Protein AF-A0A0D6KDH2-F1 (afdb_monomer_lite)

Secondary structure (DSSP, 8-state):
--------------------------------------------------PPPP-----PPPP------------------THHHHTTTTT---------------EEEEEE-S-SSS---EEEEEEEETTEEEEEE--SSSTTSHHHHHHHHHHHHHHHTT--HHHHHHHHHHHHH----------

Foldseek 3Di:
DDDDDDPDDDDPPPPPPPPDPDPDDDDDDDDDDDDDDDDDDDDDDDDDDDDDDDDDDDDDDDDDDDDDDDDDDDDDDDDDCPPPPPVVVVPPPPPPPPPDPPVPLQKDKDWDDPDPVDPFIFIWIWGDDPPDIDIGTQDQGGPPGPRRVVSRVVLVVCVVVVHDPVVSVVVSVVVVVPPPPPPPDPD

Sequence (187 aa):
MTKSGDPGTAYQLTLFALEAVATAAPTTHDRDKVDHQLTCHKVDNSASAPGLPLAQEHFTVPEQQTGDAAVLEQDTQEALPIVEYLEKIAGVVLERDTKNAVPEHTQWVEEYRPSTRKGHLYYRYCYKQSRKIKHIHIPGGNTRSHLAQNRKSQVEIAIASGNSPGEIRKLISSWKCDRTPRSAGTH

pLDDT: mean 70.38, std 20.44, range [44.72, 98.44]

Structure (mmCIF, N/CA/C/O backbone):
data_AF-A0A0D6KDH2-F1
#
_entry.id   AF-A0A0D6KDH2-F1
#
loop_
_atom_site.group_PDB
_atom_site.id
_atom_site.type_symbol
_atom_site.label_atom_id
_atom_site.label_alt_id
_atom_site.label_comp_id
_atom_site.label_asym_id
_atom_site.label_entity_id
_atom_site.label_seq_id
_atom_site.pdbx_PDB_ins_code
_atom_site.Cartn_x
_atom_site.Cartn_y
_atom_site.Cartn_z
_atom_site.occupancy
_atom_site.B_iso_or_equiv
_atom_site.auth_seq_id
_atom_site.auth_comp_id
_atom_site.auth_asym_id
_atom_site.auth_atom_id
_atom_site.pdbx_PDB_model_num
ATOM 1 N N . MET A 1 1 ? -60.182 -19.627 32.357 1.00 44.72 1 MET A N 1
ATOM 2 C CA . MET A 1 1 ? -60.215 -20.238 31.012 1.00 44.72 1 MET A CA 1
ATOM 3 C C . MET A 1 1 ? -58.790 -20.333 30.507 1.00 44.72 1 MET A C 1
ATOM 5 O O . MET A 1 1 ? -58.027 -19.390 30.649 1.00 44.72 1 MET A O 1
ATOM 9 N N . THR A 1 2 ? -58.436 -21.530 30.071 1.00 63.09 2 THR A N 1
ATOM 10 C CA . THR A 1 2 ? -57.115 -22.038 29.700 1.00 63.09 2 THR A CA 1
ATOM 11 C C . THR A 1 2 ? -56.625 -21.481 28.361 1.00 63.09 2 THR A C 1
ATOM 13 O O . THR A 1 2 ? -57.423 -21.374 27.433 1.00 63.09 2 THR A O 1
ATOM 16 N N . LYS A 1 3 ? -55.315 -21.217 28.228 1.00 58.28 3 LYS A N 1
ATOM 17 C CA . LYS A 1 3 ? -54.510 -21.719 27.097 1.00 58.28 3 LYS A CA 1
ATOM 18 C C . LYS A 1 3 ? -53.002 -21.550 27.325 1.00 58.28 3 LYS A C 1
ATOM 20 O O . LYS A 1 3 ? -52.464 -20.452 27.372 1.00 58.28 3 LYS A O 1
ATOM 25 N N . SER A 1 4 ? -52.387 -22.712 27.484 1.00 58.44 4 SER A N 1
ATOM 26 C CA . SER A 1 4 ? -50.986 -23.086 27.318 1.00 58.44 4 SER A CA 1
ATOM 27 C C . SER A 1 4 ? -50.559 -23.125 25.840 1.00 58.44 4 SER A C 1
ATOM 29 O O . SER A 1 4 ? -51.404 -23.382 24.981 1.00 58.44 4 SER A O 1
ATOM 31 N N . GLY A 1 5 ? -49.247 -23.003 25.589 1.00 51.25 5 GLY A N 1
ATOM 32 C CA . GLY A 1 5 ? -48.546 -23.347 24.334 1.00 51.25 5 GLY A CA 1
ATOM 33 C C . GLY A 1 5 ? -47.751 -22.154 23.791 1.00 51.25 5 GLY A C 1
ATOM 34 O O . GLY A 1 5 ? -48.328 -21.091 23.617 1.00 51.25 5 GLY A O 1
ATOM 35 N N . ASP A 1 6 ? -46.448 -22.188 23.520 1.00 57.75 6 ASP A N 1
ATOM 36 C CA . ASP A 1 6 ? -45.469 -23.270 23.346 1.00 57.75 6 ASP A CA 1
ATOM 37 C C . ASP 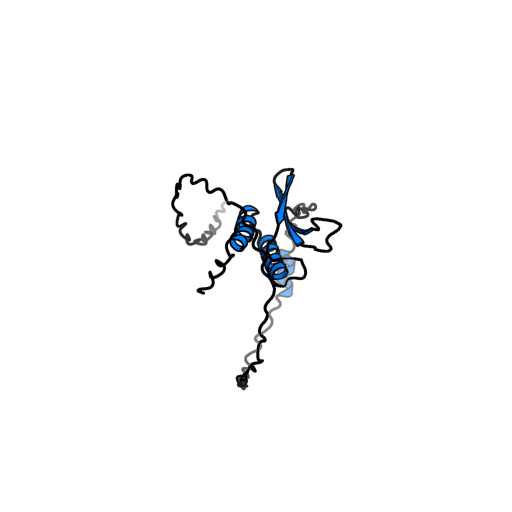A 1 6 ? -44.064 -22.597 23.400 1.00 57.75 6 ASP A C 1
ATOM 39 O O . ASP A 1 6 ? -43.920 -21.508 22.828 1.00 57.75 6 ASP A O 1
ATOM 43 N N . PRO A 1 7 ? -43.036 -23.118 24.105 1.00 61.69 7 PRO A N 1
ATOM 44 C CA . PRO A 1 7 ? -41.698 -22.521 24.108 1.00 61.69 7 PRO A CA 1
ATOM 45 C C . PRO A 1 7 ? -41.014 -22.712 22.749 1.00 61.69 7 PRO A C 1
ATOM 47 O O . PRO A 1 7 ? -40.623 -23.816 22.379 1.00 61.69 7 PRO A O 1
ATOM 50 N N . GLY A 1 8 ? -40.859 -21.607 22.018 1.00 52.75 8 GLY A N 1
ATOM 51 C CA . GLY A 1 8 ? -40.185 -21.558 20.726 1.00 52.75 8 GLY A CA 1
ATOM 52 C C . GLY A 1 8 ? -38.814 -22.235 20.754 1.00 52.75 8 GLY A C 1
ATOM 53 O O . GLY A 1 8 ? -37.928 -21.870 21.526 1.00 52.75 8 GLY A O 1
ATOM 54 N N . THR A 1 9 ? -38.689 -23.226 19.879 1.00 53.50 9 THR A N 1
ATOM 55 C CA . THR A 1 9 ? -37.516 -24.024 19.543 1.00 53.50 9 THR A CA 1
ATOM 56 C C . THR A 1 9 ? -36.237 -23.190 19.530 1.00 53.50 9 THR A C 1
ATOM 58 O O . THR A 1 9 ? -36.075 -22.269 18.729 1.00 53.50 9 THR A O 1
ATOM 61 N N . ALA A 1 10 ? -35.313 -23.534 20.425 1.00 53.34 10 ALA A N 1
ATOM 62 C CA . ALA A 1 10 ? -33.963 -23.004 20.433 1.00 53.34 10 ALA A CA 1
ATOM 63 C C . ALA A 1 10 ? -33.264 -23.373 19.116 1.00 53.34 10 ALA A C 1
ATOM 65 O O . ALA A 1 10 ? -32.960 -24.539 18.864 1.00 53.34 10 ALA A O 1
ATOM 66 N N . TYR A 1 11 ? -32.987 -22.373 18.282 1.00 56.06 11 TYR A N 1
ATOM 67 C CA . TYR A 1 11 ? -32.053 -22.522 17.176 1.00 56.06 11 TYR A CA 1
ATOM 68 C C . TYR A 1 11 ? -30.648 -22.660 17.770 1.00 56.06 11 TYR A C 1
ATOM 70 O O . TYR A 1 11 ? -30.020 -21.680 18.170 1.00 56.06 11 TYR A O 1
ATOM 78 N N . GLN A 1 12 ? -30.176 -23.902 17.872 1.00 46.94 12 GLN A N 1
ATOM 79 C CA . GLN A 1 12 ? -28.765 -24.213 18.060 1.00 46.94 12 GLN A CA 1
ATOM 80 C C . GLN A 1 12 ? -28.013 -23.647 16.854 1.00 46.94 12 GLN A C 1
ATOM 82 O O . GLN A 1 12 ? -28.048 -24.207 15.760 1.00 46.94 12 GLN A O 1
ATOM 87 N N . LEU A 1 13 ? -27.369 -22.498 17.050 1.00 50.12 13 LEU A N 1
ATOM 88 C CA . LEU A 1 13 ? -26.353 -21.996 16.141 1.00 50.12 13 LEU A CA 1
ATOM 89 C C . LEU A 1 13 ? -25.241 -23.044 16.117 1.00 50.12 13 LEU A C 1
ATOM 91 O O . LEU A 1 13 ? -24.493 -23.184 17.084 1.00 50.12 13 LEU A O 1
ATOM 95 N N . THR A 1 14 ? -25.156 -23.806 15.031 1.00 52.34 14 THR A N 1
ATOM 96 C CA . THR A 1 14 ? -23.997 -24.647 14.759 1.00 52.34 14 THR A CA 1
ATOM 97 C C . THR A 1 14 ? -22.786 -23.731 14.688 1.00 52.34 14 THR A C 1
ATOM 99 O O . THR A 1 14 ? -22.612 -22.985 13.721 1.00 52.34 14 THR A O 1
ATOM 102 N N . LEU A 1 15 ? -21.985 -23.760 15.757 1.00 53.72 15 LEU A N 1
ATOM 103 C CA . LEU A 1 15 ? -20.628 -23.247 15.777 1.00 53.72 15 LEU A CA 1
ATOM 104 C C . LEU A 1 15 ? -19.921 -23.800 14.540 1.00 53.72 15 LEU A C 1
ATOM 106 O O . LEU A 1 15 ? -19.681 -25.003 14.441 1.00 53.72 15 LEU A O 1
ATOM 110 N N . PHE A 1 16 ? -19.573 -22.916 13.611 1.00 50.88 16 PHE A N 1
ATOM 111 C CA . PHE A 1 16 ? -18.516 -23.210 12.664 1.00 50.88 16 PHE A CA 1
ATOM 112 C C . PHE A 1 16 ? -17.261 -23.504 13.484 1.00 50.88 16 PHE A C 1
ATOM 114 O O . PHE A 1 16 ? -16.709 -22.623 14.146 1.00 50.88 16 PHE A O 1
ATOM 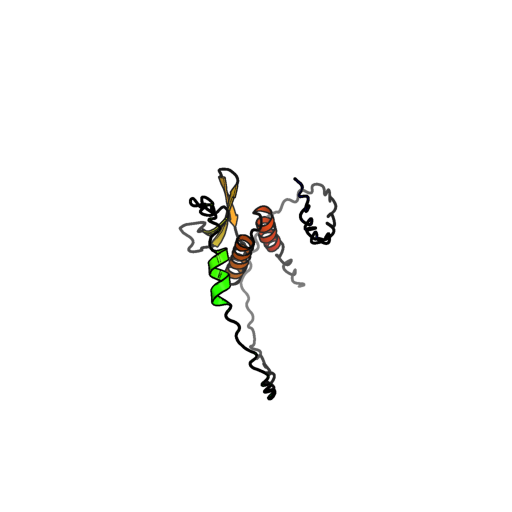121 N N . ALA A 1 17 ? -16.862 -24.772 13.477 1.00 52.69 17 ALA A N 1
ATOM 122 C CA . ALA A 1 17 ? -15.567 -25.211 13.944 1.00 52.69 17 ALA A CA 1
ATOM 123 C C . ALA A 1 17 ? -14.505 -24.514 13.082 1.00 52.69 17 ALA A C 1
ATOM 125 O O . ALA A 1 17 ? -14.216 -24.930 11.964 1.00 52.69 17 ALA A O 1
ATOM 126 N N . LEU A 1 18 ? -13.960 -23.409 13.591 1.00 54.50 18 LEU A N 1
ATOM 127 C CA . LEU A 1 18 ? -12.691 -22.873 13.125 1.00 54.50 18 LEU A CA 1
ATOM 128 C C . LEU A 1 18 ? -11.623 -23.859 13.585 1.00 54.50 18 LEU A C 1
ATOM 130 O O . LEU A 1 18 ? -11.183 -23.828 14.736 1.00 54.50 18 LEU A O 1
ATOM 134 N N . GLU A 1 19 ? -11.266 -24.780 12.695 1.00 54.28 19 GLU A N 1
ATOM 135 C CA . GLU A 1 19 ? -10.104 -25.633 12.873 1.00 54.28 19 GLU A CA 1
ATOM 136 C C . GLU A 1 19 ? -8.882 -24.749 13.129 1.00 54.28 19 GLU A C 1
ATOM 138 O O . GLU A 1 19 ? -8.514 -23.864 12.352 1.00 54.28 19 GLU A O 1
ATOM 143 N N . ALA A 1 20 ? -8.303 -24.967 14.304 1.00 51.44 20 ALA A N 1
ATOM 144 C CA . ALA A 1 20 ? -7.129 -24.292 14.795 1.00 51.44 20 ALA A CA 1
ATOM 145 C C . ALA A 1 20 ? -5.934 -24.627 13.896 1.00 51.44 20 ALA A C 1
ATOM 147 O O . ALA A 1 20 ? -5.346 -25.703 13.994 1.00 51.44 20 ALA A O 1
ATOM 148 N N . VAL A 1 21 ? -5.524 -23.681 13.052 1.00 56.84 21 VAL A N 1
ATOM 149 C CA . VAL A 1 21 ? -4.179 -23.719 12.479 1.00 56.84 21 VAL A CA 1
ATOM 150 C C . VAL A 1 21 ? -3.216 -23.374 13.607 1.00 56.84 21 VAL A C 1
ATOM 152 O O . VAL A 1 21 ? -3.118 -22.231 14.052 1.00 56.84 21 VAL A O 1
ATOM 155 N N . ALA A 1 22 ? -2.563 -24.415 14.117 1.00 52.56 22 ALA A N 1
ATOM 156 C CA . ALA A 1 22 ? -1.577 -24.347 15.175 1.00 52.56 22 ALA A CA 1
ATOM 157 C C . ALA A 1 22 ? -0.488 -23.313 14.848 1.00 52.56 22 ALA A C 1
ATOM 159 O O . ALA A 1 22 ? 0.268 -23.436 13.884 1.00 52.56 22 ALA A O 1
ATOM 160 N N . THR A 1 23 ? -0.399 -22.302 15.707 1.00 48.59 23 THR A N 1
ATOM 161 C CA . THR A 1 23 ? 0.714 -21.362 15.791 1.00 48.59 23 THR A CA 1
ATOM 162 C C . THR A 1 23 ? 1.979 -22.126 16.175 1.00 48.59 23 THR A C 1
ATOM 164 O O . THR A 1 23 ? 2.224 -22.388 17.352 1.00 48.59 23 THR A O 1
ATOM 167 N N . ALA A 1 24 ? 2.807 -22.477 15.193 1.00 56.47 24 ALA A N 1
ATOM 168 C CA . ALA A 1 24 ? 4.187 -22.856 15.457 1.00 56.47 24 ALA A CA 1
ATOM 169 C C . ALA A 1 24 ? 4.965 -21.594 15.861 1.00 56.47 24 ALA A C 1
ATOM 171 O O . ALA A 1 24 ? 5.147 -20.669 15.068 1.00 56.47 24 ALA A O 1
ATOM 172 N N . ALA A 1 25 ? 5.378 -21.543 17.125 1.00 58.91 25 ALA A N 1
ATOM 173 C CA . ALA A 1 25 ? 6.228 -20.496 17.667 1.00 58.91 25 ALA A CA 1
ATOM 174 C C . ALA A 1 25 ? 7.632 -20.553 17.034 1.00 58.91 25 ALA A C 1
ATOM 176 O O . ALA A 1 25 ? 8.287 -21.593 17.125 1.00 58.91 25 ALA A O 1
ATOM 177 N N . PRO A 1 26 ? 8.152 -19.456 16.454 1.00 59.25 26 PRO A N 1
ATOM 178 C CA . PRO A 1 26 ? 9.579 -19.330 16.234 1.00 59.25 26 PRO A CA 1
ATOM 179 C C . PRO A 1 26 ? 10.258 -18.885 17.533 1.00 59.25 26 PRO A C 1
ATOM 181 O O . PRO A 1 26 ? 10.018 -17.804 18.074 1.00 59.25 26 PRO A O 1
ATOM 184 N N . THR A 1 27 ? 11.096 -19.796 18.004 1.00 56.25 27 THR A N 1
ATOM 185 C CA . THR A 1 27 ? 12.162 -19.675 18.991 1.00 56.25 27 THR A CA 1
ATOM 186 C C . THR A 1 27 ? 12.831 -18.300 19.031 1.00 56.25 27 THR A C 1
ATOM 188 O O . THR A 1 27 ? 13.270 -17.743 18.024 1.00 56.25 27 THR A O 1
ATOM 191 N N . THR A 1 28 ? 12.973 -17.785 20.249 1.00 53.28 28 THR A N 1
ATOM 192 C CA . THR A 1 28 ? 13.900 -16.714 20.610 1.00 53.28 28 THR A CA 1
ATOM 193 C C . THR A 1 28 ? 15.323 -17.140 20.266 1.00 53.28 28 THR A C 1
ATOM 195 O O . THR A 1 28 ? 15.871 -18.032 20.912 1.00 53.28 28 THR A O 1
ATOM 198 N N . HIS A 1 29 ? 15.925 -16.497 19.267 1.00 47.66 29 HIS A N 1
ATOM 199 C CA . HIS A 1 29 ? 17.368 -16.538 19.080 1.00 47.66 29 HIS A CA 1
ATOM 200 C C . HIS A 1 29 ? 17.953 -15.243 19.633 1.00 47.66 29 HIS A C 1
ATOM 202 O O . HIS A 1 29 ? 17.910 -14.192 18.994 1.00 47.66 29 HIS A O 1
ATOM 208 N N . ASP A 1 30 ? 18.464 -15.349 20.855 1.00 54.50 30 ASP A N 1
ATOM 209 C CA . ASP A 1 30 ? 19.495 -14.460 21.361 1.00 54.50 30 ASP A CA 1
ATOM 210 C C . ASP A 1 30 ? 20.718 -14.633 20.451 1.00 54.50 30 ASP A C 1
ATOM 212 O O . ASP A 1 30 ? 21.132 -15.766 20.158 1.00 54.50 30 ASP A O 1
ATOM 216 N N . ARG A 1 31 ? 21.227 -13.533 19.901 1.00 51.97 31 ARG A N 1
ATOM 217 C CA . ARG A 1 31 ? 22.505 -13.546 19.201 1.00 51.97 31 ARG A CA 1
ATOM 218 C C . ARG A 1 31 ? 23.215 -12.234 19.452 1.00 51.97 31 ARG A C 1
ATOM 220 O O . ARG A 1 31 ? 22.863 -11.180 18.922 1.00 51.97 31 ARG A O 1
ATOM 227 N N . ASP A 1 32 ? 24.208 -12.386 20.308 1.00 50.69 32 ASP A N 1
ATOM 228 C CA . ASP A 1 32 ? 25.191 -11.419 20.718 1.00 50.69 32 ASP A CA 1
ATOM 229 C C . ASP A 1 32 ? 25.791 -10.596 19.577 1.00 50.69 32 ASP A C 1
ATOM 231 O O . ASP A 1 32 ? 26.015 -11.042 18.449 1.00 50.69 32 ASP A O 1
ATOM 235 N N . LYS A 1 33 ? 26.090 -9.365 19.986 1.00 53.12 33 LYS A N 1
ATOM 236 C CA . LYS A 1 33 ? 27.038 -8.399 19.442 1.00 53.12 33 LYS A CA 1
ATOM 237 C C . LYS A 1 33 ? 28.159 -9.023 18.608 1.00 53.12 33 LYS A C 1
ATOM 239 O O . LYS A 1 33 ? 28.983 -9.766 19.131 1.00 53.12 33 LYS A O 1
ATOM 244 N N . VAL A 1 34 ? 28.304 -8.540 17.376 1.00 54.91 34 VAL A N 1
ATOM 245 C CA . VAL A 1 34 ? 29.630 -8.387 16.773 1.00 54.91 34 VAL A CA 1
ATOM 246 C C . VAL A 1 34 ? 29.653 -7.086 15.976 1.00 54.91 34 VAL A C 1
ATOM 248 O O . VAL A 1 34 ? 28.996 -6.952 14.944 1.00 54.91 34 VAL A O 1
ATOM 251 N N . ASP A 1 35 ? 30.396 -6.111 16.492 1.00 54.34 35 ASP A N 1
ATOM 252 C CA . ASP A 1 35 ? 30.809 -4.922 15.761 1.00 54.34 35 ASP A CA 1
ATOM 253 C C . ASP A 1 35 ? 31.697 -5.345 14.588 1.00 54.34 35 ASP A C 1
ATOM 255 O O . ASP A 1 35 ? 32.813 -5.835 14.776 1.00 54.34 35 ASP A O 1
ATOM 259 N N . HIS A 1 36 ? 31.224 -5.142 13.361 1.00 53.81 36 HIS A N 1
ATOM 260 C CA . HIS A 1 36 ? 32.069 -5.199 12.175 1.00 53.81 36 HIS A CA 1
ATOM 261 C C . HIS A 1 36 ? 32.053 -3.841 11.486 1.00 53.81 36 HIS A C 1
ATOM 263 O O . HIS A 1 36 ? 31.103 -3.452 10.808 1.00 53.81 36 HIS A O 1
ATOM 269 N N . GLN A 1 37 ? 33.147 -3.113 11.706 1.00 48.19 37 GLN A N 1
ATOM 270 C CA . GLN A 1 37 ? 33.514 -1.926 10.957 1.00 48.19 37 GLN A CA 1
ATOM 271 C C . GLN A 1 37 ? 33.630 -2.288 9.472 1.00 48.19 37 GLN A C 1
ATOM 273 O O . GLN A 1 37 ? 34.555 -2.992 9.073 1.00 48.19 37 GLN A O 1
ATOM 278 N N . LEU A 1 38 ? 32.698 -1.806 8.647 1.00 47.44 38 LEU A N 1
ATOM 279 C CA . LEU A 1 38 ? 32.867 -1.836 7.198 1.00 47.44 38 LEU A CA 1
ATOM 280 C C . LEU A 1 38 ? 33.775 -0.677 6.785 1.00 47.44 38 LEU A C 1
ATOM 282 O O . LEU A 1 38 ? 33.338 0.465 6.635 1.00 47.44 38 LEU A O 1
ATOM 286 N N . THR A 1 39 ? 35.045 -0.998 6.570 1.00 48.34 39 THR A N 1
ATOM 287 C CA . THR A 1 39 ? 35.959 -0.209 5.752 1.00 48.34 39 THR A CA 1
ATOM 288 C C . THR A 1 39 ? 35.430 -0.156 4.318 1.00 48.34 39 THR A C 1
ATOM 290 O O . THR A 1 39 ? 35.275 -1.158 3.622 1.00 48.34 39 THR A O 1
ATOM 293 N N . CYS A 1 40 ? 35.111 1.052 3.869 1.00 51.38 40 CYS A N 1
ATOM 294 C CA . CYS A 1 40 ? 34.695 1.357 2.511 1.00 51.38 40 CYS A CA 1
ATOM 295 C C . CYS A 1 40 ? 35.916 1.405 1.579 1.00 51.38 40 CYS A C 1
ATOM 297 O O . CYS A 1 40 ? 36.513 2.458 1.364 1.00 51.38 40 CYS A O 1
ATOM 299 N N . HIS A 1 41 ? 36.273 0.265 0.985 1.00 49.47 41 HIS A N 1
ATOM 300 C CA . HIS A 1 41 ? 37.199 0.240 -0.146 1.00 49.47 41 HIS A CA 1
ATOM 301 C C . HIS A 1 41 ? 36.467 0.618 -1.440 1.00 49.47 41 HIS A C 1
ATOM 303 O O . HIS A 1 41 ? 35.584 -0.094 -1.919 1.00 49.47 41 HIS A O 1
ATOM 309 N N . LYS A 1 42 ? 36.849 1.773 -1.996 1.00 51.56 42 LYS A N 1
ATOM 310 C CA . LYS A 1 42 ? 36.610 2.140 -3.394 1.00 51.56 42 LYS A CA 1
ATOM 311 C C . LYS A 1 42 ? 37.319 1.129 -4.293 1.00 51.56 42 LYS A C 1
ATOM 313 O O . LYS A 1 42 ? 38.518 0.923 -4.139 1.00 51.56 42 LYS A O 1
ATOM 318 N N . VAL A 1 43 ? 36.591 0.566 -5.248 1.00 55.84 43 VAL A N 1
ATOM 319 C CA . VAL A 1 43 ? 37.173 -0.067 -6.431 1.00 55.84 43 VAL A CA 1
ATOM 320 C C . VAL A 1 43 ? 36.496 0.526 -7.655 1.00 55.84 43 VAL A C 1
ATOM 322 O O . VAL A 1 43 ? 35.289 0.379 -7.858 1.00 55.84 43 VAL A O 1
ATOM 325 N N . ASP A 1 44 ? 37.294 1.256 -8.423 1.00 58.38 44 ASP A N 1
ATOM 326 C CA . ASP A 1 44 ? 36.963 1.741 -9.751 1.00 58.38 44 ASP A CA 1
ATOM 327 C C . ASP A 1 44 ? 36.916 0.524 -10.683 1.00 58.38 44 ASP A C 1
ATOM 329 O O . ASP A 1 44 ? 37.936 -0.120 -10.920 1.00 58.38 44 ASP A O 1
ATOM 333 N N . ASN A 1 45 ? 35.723 0.159 -11.162 1.00 53.97 45 ASN A N 1
ATOM 334 C CA . ASN A 1 45 ? 35.573 -0.936 -12.117 1.00 53.97 45 ASN A CA 1
ATOM 335 C C . ASN A 1 45 ? 35.393 -0.368 -13.524 1.00 53.97 45 ASN A C 1
ATOM 337 O O . ASN A 1 45 ? 34.304 0.061 -13.914 1.00 53.97 45 ASN A O 1
ATOM 341 N N . SER A 1 46 ? 36.505 -0.342 -14.249 1.00 59.25 46 SER A N 1
ATOM 342 C CA . SER A 1 46 ? 36.581 -0.006 -15.663 1.00 59.25 46 SER A CA 1
ATOM 343 C C . SER A 1 46 ? 35.850 -1.040 -16.517 1.00 59.25 46 SER A C 1
ATOM 345 O O . SER A 1 46 ? 35.862 -2.240 -16.252 1.00 59.25 46 SER A O 1
ATOM 347 N N . ALA A 1 47 ? 35.205 -0.529 -17.559 1.00 51.84 47 ALA A N 1
ATOM 348 C CA . ALA A 1 47 ? 34.418 -1.259 -18.532 1.00 51.84 47 ALA A CA 1
ATOM 349 C C . ALA A 1 47 ? 35.187 -2.403 -19.219 1.00 51.84 47 ALA A C 1
ATOM 351 O O . ALA A 1 47 ? 36.294 -2.220 -19.722 1.00 51.84 47 ALA A O 1
ATOM 352 N N . SER A 1 48 ? 34.532 -3.554 -19.346 1.00 51.09 48 SER A N 1
ATOM 353 C CA . SER A 1 48 ? 34.789 -4.498 -20.432 1.00 51.09 48 SER A CA 1
ATOM 354 C C . SER A 1 48 ? 33.532 -5.314 -20.694 1.00 51.09 48 SER A C 1
ATOM 356 O O . SER A 1 48 ? 33.090 -6.098 -19.858 1.00 51.09 48 SER A O 1
ATOM 358 N N . ALA A 1 49 ? 32.932 -5.062 -21.851 1.00 56.91 49 ALA A N 1
ATOM 359 C CA . ALA A 1 49 ? 31.828 -5.825 -22.399 1.00 56.91 49 ALA A CA 1
ATOM 360 C C . ALA A 1 49 ? 32.380 -6.837 -23.409 1.00 56.91 49 ALA A C 1
ATOM 362 O O . ALA A 1 49 ? 33.097 -6.431 -24.325 1.00 56.91 49 ALA A O 1
ATOM 363 N N . PRO A 1 50 ? 32.000 -8.117 -23.308 1.00 56.09 50 PRO A N 1
ATOM 364 C CA . PRO A 1 50 ? 31.964 -9.006 -24.457 1.00 56.09 50 PRO A CA 1
ATOM 365 C C . PRO A 1 50 ? 30.513 -9.363 -24.814 1.00 56.09 50 PRO A C 1
ATOM 367 O O . PRO A 1 50 ? 29.663 -9.565 -23.947 1.00 56.09 50 PRO A O 1
ATOM 370 N N . GLY A 1 51 ? 30.241 -9.363 -26.119 1.00 45.59 51 GLY A N 1
ATOM 371 C CA . GLY A 1 51 ? 28.916 -9.471 -26.719 1.00 45.59 51 GLY A CA 1
ATOM 372 C C . GLY A 1 51 ? 28.191 -10.796 -26.482 1.00 45.59 51 GLY A C 1
ATOM 373 O O . GLY A 1 51 ? 28.793 -11.856 -26.336 1.00 45.59 51 GLY A O 1
ATOM 374 N N . LEU A 1 52 ? 26.863 -10.695 -26.498 1.00 46.94 52 LEU A N 1
ATOM 375 C CA . LEU A 1 52 ? 25.925 -11.811 -26.491 1.00 46.94 52 LEU A CA 1
ATOM 376 C C . LEU A 1 52 ? 25.595 -12.220 -27.934 1.00 46.94 52 LEU A C 1
ATOM 378 O O . LEU A 1 52 ? 25.110 -11.371 -28.689 1.00 46.94 52 LEU A O 1
ATOM 382 N N . PRO A 1 53 ? 25.774 -13.492 -28.328 1.00 56.09 53 PRO A N 1
ATOM 383 C CA . PRO A 1 53 ? 25.071 -14.040 -29.470 1.00 56.09 53 PRO A CA 1
ATOM 384 C C . PRO A 1 53 ? 23.654 -14.469 -29.072 1.00 56.09 53 PRO A C 1
ATOM 386 O O . PRO A 1 53 ? 23.417 -15.195 -28.108 1.00 56.09 53 PRO A O 1
ATOM 389 N N . LEU A 1 54 ? 22.734 -13.955 -29.877 1.00 53.34 54 LEU A N 1
ATOM 390 C CA . LEU A 1 54 ? 21.322 -14.263 -30.021 1.00 53.34 54 LEU A CA 1
ATOM 391 C C . LEU A 1 54 ? 21.101 -15.786 -30.153 1.00 53.34 54 LEU A C 1
ATOM 393 O O . LEU A 1 54 ? 21.634 -16.395 -31.078 1.00 53.34 54 LEU A O 1
ATOM 397 N N . ALA A 1 55 ? 20.294 -16.391 -29.279 1.00 58.69 55 ALA A N 1
ATOM 398 C CA . ALA A 1 55 ? 19.769 -17.741 -29.482 1.00 58.69 55 ALA A CA 1
ATOM 399 C C . ALA A 1 55 ? 18.239 -17.699 -29.417 1.00 58.69 55 ALA A C 1
ATOM 401 O O . ALA A 1 55 ? 17.653 -17.136 -28.496 1.00 58.69 55 ALA A O 1
ATOM 402 N N . GLN A 1 56 ? 17.636 -18.225 -30.481 1.00 49.31 56 GLN A N 1
ATOM 403 C CA . GLN A 1 56 ? 16.215 -18.219 -30.803 1.00 49.31 56 GLN A CA 1
ATOM 404 C C . GLN A 1 56 ? 15.419 -19.139 -29.873 1.00 49.31 56 GLN A C 1
ATOM 406 O O . GLN A 1 56 ? 15.772 -20.300 -29.679 1.00 49.31 56 GLN A O 1
ATOM 411 N N . GLU A 1 57 ? 14.298 -18.631 -29.370 1.00 54.38 57 GLU A N 1
ATOM 412 C CA . GLU A 1 57 ? 13.299 -19.405 -28.639 1.00 54.38 57 GLU A CA 1
ATOM 413 C C . GLU A 1 57 ? 12.409 -20.147 -29.651 1.00 54.38 57 GLU A C 1
ATOM 415 O O . GLU A 1 57 ? 11.757 -19.528 -30.496 1.00 54.38 57 GLU A O 1
ATOM 420 N N . HIS A 1 58 ? 12.381 -21.477 -29.576 1.00 58.50 58 HIS A N 1
ATOM 421 C CA . HIS A 1 58 ? 11.470 -22.333 -30.333 1.00 58.50 58 HIS A CA 1
ATOM 422 C C . HIS A 1 58 ? 10.263 -22.647 -29.431 1.00 58.50 58 HIS A C 1
ATOM 424 O O . HIS A 1 58 ? 10.298 -23.582 -28.633 1.00 58.50 58 HIS A O 1
ATOM 430 N N . PHE A 1 59 ? 9.211 -21.826 -29.502 1.00 52.75 59 PHE A N 1
ATOM 431 C CA . PHE A 1 59 ? 7.951 -22.079 -28.795 1.00 52.75 59 PHE A CA 1
ATOM 432 C C . PHE A 1 59 ? 7.067 -23.018 -29.620 1.00 52.75 59 PHE A C 1
ATOM 434 O O . PHE A 1 59 ? 6.452 -22.615 -30.605 1.00 52.75 59 PHE A O 1
ATOM 441 N N . THR A 1 60 ? 6.994 -24.279 -29.199 1.00 63.69 60 THR A N 1
ATOM 442 C CA . THR A 1 60 ? 5.991 -25.233 -29.680 1.00 63.69 60 THR A CA 1
ATOM 443 C C . THR A 1 60 ? 4.653 -24.918 -29.011 1.00 63.69 60 THR A C 1
ATOM 445 O O . THR A 1 60 ? 4.526 -24.998 -27.790 1.00 63.69 60 THR A O 1
ATOM 448 N N . VAL A 1 61 ? 3.664 -24.540 -29.820 1.00 62.88 61 VAL A N 1
ATOM 449 C CA . VAL A 1 61 ? 2.268 -24.319 -29.420 1.00 62.88 61 VAL A CA 1
ATOM 450 C C . VAL A 1 61 ? 1.586 -25.681 -29.241 1.00 62.88 61 VAL A C 1
ATOM 452 O O . VAL A 1 61 ? 1.560 -26.445 -30.205 1.00 62.88 61 VAL A O 1
ATOM 455 N N . PRO A 1 62 ? 1.025 -26.022 -28.066 1.00 59.84 62 PRO A N 1
ATOM 456 C CA . PRO A 1 62 ? 0.135 -27.166 -27.960 1.00 59.84 62 PRO A CA 1
ATOM 457 C C . PRO A 1 62 ? -1.253 -26.818 -28.515 1.00 59.84 62 PRO A C 1
ATOM 459 O O . PRO A 1 62 ? -1.906 -25.856 -28.110 1.00 59.84 62 PRO A O 1
ATOM 462 N N . GLU A 1 63 ? -1.636 -27.643 -29.479 1.00 60.66 63 GLU A N 1
ATOM 463 C CA . GLU A 1 63 ? -2.889 -27.721 -30.215 1.00 60.66 63 GLU A CA 1
ATOM 464 C C . GLU A 1 63 ? -4.115 -27.793 -29.292 1.00 60.66 63 GLU A C 1
ATOM 466 O O . GLU A 1 63 ? -4.183 -28.596 -28.359 1.00 60.66 63 GLU A O 1
ATOM 471 N N . GLN A 1 64 ? -5.091 -26.928 -29.567 1.00 44.91 64 GLN A N 1
ATOM 472 C CA . GLN A 1 64 ? -6.397 -26.923 -28.923 1.00 44.91 64 GLN A CA 1
ATOM 473 C C . GLN A 1 64 ? -7.213 -28.115 -29.429 1.00 44.91 64 GLN A C 1
ATOM 475 O O . GLN A 1 64 ? -7.619 -28.150 -30.589 1.00 44.91 64 GLN A O 1
ATOM 480 N N . GLN A 1 65 ? -7.496 -29.069 -28.543 1.00 50.00 65 GLN A N 1
ATOM 481 C CA . GLN A 1 65 ? -8.531 -30.068 -28.781 1.00 50.00 65 GLN A CA 1
ATOM 482 C C . GLN A 1 65 ? -9.905 -29.455 -28.507 1.00 50.00 65 GLN A C 1
ATOM 484 O O . GLN A 1 65 ? -10.316 -29.256 -27.364 1.00 50.00 65 GLN A O 1
ATOM 489 N N . THR A 1 66 ? -10.597 -29.158 -29.603 1.00 50.28 66 THR A N 1
ATOM 490 C CA . THR A 1 66 ? -12.038 -28.925 -29.677 1.00 50.28 66 THR A CA 1
ATOM 491 C C . THR A 1 66 ? -12.758 -30.220 -29.309 1.00 50.28 66 THR A C 1
ATOM 493 O O . THR A 1 66 ? -12.780 -31.173 -30.085 1.00 50.28 66 THR A O 1
ATOM 496 N N . GLY A 1 67 ? -13.302 -30.265 -28.095 1.00 54.59 67 GLY A N 1
ATOM 497 C CA . GLY A 1 67 ? -14.249 -31.286 -27.665 1.00 54.59 67 GLY A CA 1
ATOM 498 C C . GLY A 1 67 ? -15.669 -30.812 -27.938 1.00 54.59 67 GLY A C 1
ATOM 499 O O . GLY A 1 67 ? -16.205 -30.000 -27.186 1.00 54.59 67 GLY A O 1
ATOM 500 N N . ASP A 1 68 ? -16.242 -31.315 -29.026 1.00 47.69 68 ASP A N 1
ATOM 501 C CA . ASP A 1 68 ? -17.671 -31.267 -29.307 1.00 47.69 68 ASP A CA 1
ATOM 502 C C . ASP A 1 68 ? -18.472 -32.139 -28.325 1.00 47.69 68 ASP A C 1
ATOM 504 O O . ASP A 1 68 ? -17.980 -33.134 -27.794 1.00 47.69 68 ASP A O 1
ATOM 508 N N . ALA A 1 69 ? -19.758 -31.795 -28.227 1.00 51.16 69 ALA A N 1
ATOM 509 C CA . ALA A 1 69 ? -20.878 -32.609 -27.754 1.00 51.16 69 ALA A CA 1
ATOM 510 C C . ALA A 1 69 ? -21.085 -32.743 -26.232 1.00 51.16 69 ALA A C 1
ATOM 512 O O . ALA A 1 69 ? -20.508 -33.591 -25.563 1.00 51.16 69 ALA A O 1
ATOM 513 N N . ALA A 1 70 ? -22.084 -32.013 -25.730 1.00 51.06 70 ALA A N 1
ATOM 514 C CA . ALA A 1 70 ? -23.311 -32.646 -25.238 1.00 51.06 70 ALA A CA 1
ATOM 515 C C . ALA A 1 70 ? -24.400 -31.581 -25.043 1.00 51.06 70 ALA A C 1
ATOM 517 O O . ALA A 1 70 ? -24.411 -30.829 -24.072 1.00 51.06 70 ALA A O 1
ATOM 518 N N . VAL A 1 71 ? -25.326 -31.540 -26.001 1.00 53.69 71 VAL A N 1
ATOM 519 C CA . VAL A 1 71 ? -26.666 -30.983 -25.819 1.00 53.69 71 VAL A CA 1
ATOM 520 C C . VAL A 1 71 ? -27.374 -31.880 -24.805 1.00 53.69 71 VAL A C 1
ATOM 522 O O . VAL A 1 71 ? -27.631 -33.045 -25.098 1.00 53.69 71 VAL A O 1
ATOM 525 N N . LEU A 1 72 ? -27.666 -31.350 -23.620 1.00 48.09 72 LEU A N 1
ATOM 526 C CA . LEU A 1 72 ? -28.633 -31.937 -22.700 1.00 48.09 72 LEU A CA 1
ATOM 527 C C . LEU A 1 72 ? -29.735 -30.901 -22.482 1.00 48.09 72 LEU A C 1
ATOM 529 O O . LEU A 1 72 ? -29.650 -30.043 -21.606 1.00 48.09 72 LEU A O 1
ATOM 533 N N . GLU A 1 73 ? -30.748 -30.966 -23.345 1.00 57.28 73 GLU A N 1
ATOM 534 C CA . GLU A 1 73 ? -32.070 -30.464 -23.003 1.00 57.28 73 GLU A CA 1
ATOM 535 C C . GLU A 1 73 ? -32.603 -31.316 -21.859 1.00 57.28 73 GLU A C 1
ATOM 537 O O . GLU A 1 73 ? -32.733 -32.530 -22.011 1.00 57.28 73 GLU A O 1
ATOM 542 N N . GLN A 1 74 ? -32.939 -30.688 -20.736 1.00 45.16 74 GLN A N 1
ATOM 543 C CA . GLN A 1 74 ? -33.957 -31.239 -19.859 1.00 45.16 74 GLN A CA 1
ATOM 544 C C . GLN A 1 74 ? -34.643 -30.147 -19.039 1.00 45.16 74 GLN A C 1
ATOM 546 O O . GLN A 1 74 ? -34.073 -29.525 -18.150 1.00 45.16 74 GLN A O 1
ATOM 551 N N . ASP A 1 75 ? -35.910 -30.001 -19.407 1.00 49.66 75 ASP A N 1
ATOM 552 C CA . ASP A 1 75 ? -37.067 -29.866 -18.539 1.00 49.66 75 ASP A CA 1
ATOM 553 C C . ASP A 1 75 ? -37.326 -28.510 -17.872 1.00 49.66 75 ASP A C 1
ATOM 555 O O . ASP A 1 75 ? -36.845 -28.152 -16.798 1.00 49.66 75 ASP A O 1
ATOM 559 N N . THR A 1 76 ? -38.201 -27.776 -18.556 1.00 55.50 76 THR A N 1
ATOM 560 C CA . THR A 1 76 ? -38.990 -26.675 -18.019 1.00 55.50 76 THR A CA 1
ATOM 561 C C . THR A 1 76 ? -39.979 -27.247 -17.004 1.00 55.50 76 THR A C 1
ATOM 563 O O 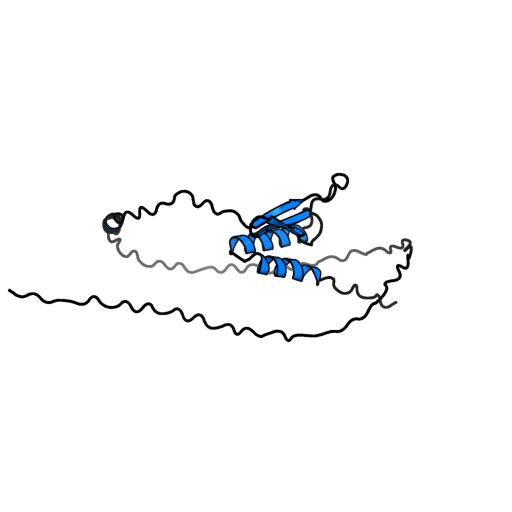. THR A 1 76 ? -41.040 -27.733 -17.386 1.00 55.50 76 THR A O 1
ATOM 566 N N . GLN A 1 77 ? -39.664 -27.159 -15.711 1.00 54.09 77 GLN A N 1
ATOM 567 C CA . GLN A 1 77 ? -40.666 -27.311 -14.656 1.00 54.09 77 GLN A CA 1
ATOM 568 C C . GLN A 1 77 ? -41.060 -25.950 -14.082 1.00 54.09 77 GLN A C 1
ATOM 570 O O . GLN A 1 77 ? -40.315 -25.296 -13.358 1.00 54.09 77 GLN A O 1
ATOM 575 N N . GLU A 1 78 ? -42.257 -25.554 -14.508 1.00 55.47 78 GLU A N 1
ATOM 576 C CA . GLU A 1 78 ? -43.269 -24.737 -13.842 1.00 55.47 78 GLU A CA 1
ATOM 577 C C . GLU A 1 78 ? -42.788 -23.652 -12.868 1.00 55.47 78 GLU A C 1
ATOM 579 O O . GLU A 1 78 ? -42.507 -23.862 -11.688 1.00 55.47 78 GLU A O 1
ATOM 584 N N . ALA A 1 79 ? -42.822 -22.428 -13.393 1.00 53.22 79 ALA A N 1
ATOM 585 C CA . ALA A 1 79 ? -42.810 -21.199 -12.630 1.00 53.22 79 ALA A CA 1
ATOM 586 C C . ALA A 1 79 ? -44.005 -21.153 -11.663 1.00 53.22 79 ALA A C 1
ATOM 588 O O . ALA A 1 79 ? -45.142 -20.897 -12.062 1.00 53.22 79 ALA A O 1
ATOM 589 N N . LEU A 1 80 ? -43.729 -21.336 -10.374 1.00 54.03 80 LEU A N 1
ATOM 590 C CA . LEU A 1 80 ? -44.611 -20.857 -9.316 1.00 54.03 80 LEU A CA 1
ATOM 591 C C . LEU A 1 80 ? -44.359 -19.354 -9.081 1.00 54.03 80 LEU A C 1
ATOM 593 O O . LEU A 1 80 ? -43.214 -18.897 -9.171 1.00 54.03 80 LEU A O 1
ATOM 597 N N . PRO A 1 81 ? -45.403 -18.560 -8.785 1.00 56.66 81 PRO A N 1
ATOM 598 C CA . PRO A 1 81 ? -45.317 -17.107 -8.694 1.00 56.66 81 PRO A CA 1
ATOM 599 C C . PRO A 1 81 ? -44.621 -16.686 -7.389 1.00 56.66 81 PRO A C 1
ATOM 601 O O . PRO A 1 81 ? -45.254 -16.414 -6.375 1.00 56.66 81 PRO A O 1
ATOM 604 N N . ILE A 1 82 ? -43.288 -16.613 -7.418 1.00 53.72 82 ILE A N 1
ATOM 605 C CA . ILE A 1 82 ? -42.437 -16.167 -6.292 1.00 53.72 82 ILE A CA 1
ATOM 606 C C . ILE A 1 82 ? -42.542 -14.644 -6.053 1.00 53.72 82 ILE A C 1
ATOM 608 O O . ILE A 1 82 ? -42.087 -14.130 -5.031 1.00 53.72 82 ILE A O 1
ATOM 612 N N . VAL A 1 83 ? -43.186 -13.906 -6.961 1.00 53.31 83 VAL A N 1
ATOM 613 C CA . VAL A 1 83 ? -43.257 -12.437 -6.914 1.00 53.31 83 VAL A CA 1
ATOM 614 C C . VAL A 1 83 ? -44.078 -11.909 -5.730 1.00 53.31 83 VAL A C 1
ATOM 616 O O . VAL A 1 83 ? -43.760 -10.849 -5.205 1.00 53.31 83 VAL A O 1
ATOM 619 N N . GLU A 1 84 ? -45.076 -12.653 -5.242 1.00 52.38 84 GLU A N 1
ATOM 620 C CA . GLU A 1 84 ? -46.006 -12.137 -4.222 1.00 52.38 84 GLU A CA 1
ATOM 621 C C . GLU A 1 84 ? -45.509 -12.325 -2.771 1.00 52.38 84 GLU A C 1
ATOM 623 O O . GLU A 1 84 ? -45.955 -11.637 -1.854 1.00 52.38 84 GLU A O 1
ATOM 628 N N . TYR A 1 85 ? -44.537 -13.216 -2.532 1.00 51.31 85 TYR A N 1
ATOM 629 C CA . TYR A 1 85 ? -44.063 -13.516 -1.170 1.00 51.31 85 TYR A CA 1
ATOM 630 C C . TYR A 1 85 ? -42.876 -12.659 -0.701 1.00 51.31 85 TYR A C 1
ATOM 632 O O . TYR A 1 85 ? -42.605 -12.598 0.500 1.00 51.31 85 TYR A O 1
ATOM 640 N N . LEU A 1 86 ? -42.184 -11.964 -1.609 1.00 53.38 86 LEU A N 1
ATOM 641 C CA . LEU A 1 86 ? -41.034 -11.119 -1.257 1.00 53.38 86 LEU A CA 1
ATOM 642 C C . LEU A 1 86 ? -41.434 -9.707 -0.806 1.00 53.38 86 LEU A C 1
ATOM 644 O O . LEU A 1 86 ? -40.738 -9.116 0.020 1.00 53.38 86 LEU A O 1
ATOM 648 N N . GLU A 1 87 ? -42.584 -9.190 -1.242 1.00 55.00 87 GLU A N 1
ATOM 649 C CA . GLU A 1 87 ? -43.058 -7.862 -0.820 1.00 55.00 87 GLU A CA 1
ATOM 650 C C . GLU A 1 87 ? -43.497 -7.831 0.653 1.00 55.00 87 GLU A C 1
ATOM 652 O O . GLU A 1 87 ? -43.443 -6.792 1.309 1.00 55.00 87 GLU A O 1
ATOM 657 N N . LYS A 1 88 ? -43.844 -8.987 1.232 1.00 55.19 88 LYS A N 1
ATOM 658 C CA . LYS A 1 88 ? -44.307 -9.082 2.625 1.00 55.19 88 LYS A CA 1
ATOM 659 C C . LYS A 1 88 ? -43.183 -9.132 3.666 1.00 55.19 88 LYS A C 1
ATOM 661 O O . LYS A 1 88 ? -43.443 -8.937 4.852 1.00 55.19 88 LYS A O 1
ATOM 666 N N . ILE A 1 89 ? -41.937 -9.347 3.243 1.00 57.25 89 ILE A N 1
ATOM 667 C CA . ILE A 1 89 ? -40.751 -9.306 4.121 1.00 57.25 89 ILE A CA 1
ATOM 668 C C . ILE A 1 89 ? -40.106 -7.904 4.100 1.00 57.25 89 ILE A C 1
ATOM 670 O O . ILE A 1 89 ? -39.357 -7.542 5.007 1.00 57.25 89 ILE A O 1
ATOM 674 N N . ALA A 1 90 ? -40.473 -7.056 3.132 1.00 54.22 90 ALA A N 1
ATOM 675 C CA . ALA A 1 90 ? -39.956 -5.696 2.961 1.00 54.22 90 ALA A CA 1
ATOM 676 C C . ALA A 1 90 ? -40.456 -4.672 4.012 1.00 54.22 90 ALA A C 1
ATOM 678 O O . ALA A 1 90 ? -40.145 -3.488 3.916 1.00 54.22 90 ALA A O 1
ATOM 679 N N . GLY A 1 91 ? -41.216 -5.108 5.025 1.00 48.75 91 GLY A N 1
ATOM 680 C CA . GLY A 1 91 ? -41.774 -4.252 6.080 1.00 48.75 91 GLY A CA 1
ATOM 681 C C . GLY A 1 91 ? -40.943 -4.149 7.364 1.00 48.75 91 GLY A C 1
ATOM 682 O O . GLY A 1 91 ? -41.339 -3.424 8.277 1.00 48.75 91 GLY A O 1
ATOM 683 N N . VAL A 1 92 ? -39.805 -4.845 7.480 1.00 52.44 92 VAL A N 1
ATOM 684 C CA . VAL A 1 92 ? -38.888 -4.635 8.614 1.00 52.44 92 VAL A CA 1
ATOM 685 C C . VAL A 1 92 ? -37.987 -3.453 8.284 1.00 52.44 92 VAL A C 1
ATOM 687 O O . VAL A 1 92 ? -36.885 -3.594 7.756 1.00 52.44 92 VAL A O 1
ATOM 690 N N . VAL A 1 93 ? -38.511 -2.272 8.604 1.00 52.75 93 VAL A N 1
ATOM 691 C CA . VAL A 1 93 ? -37.799 -1.001 8.701 1.00 52.75 93 VAL A CA 1
ATOM 692 C C . VAL A 1 93 ? -36.618 -1.182 9.657 1.00 52.75 93 VAL A C 1
ATOM 694 O O . VAL A 1 93 ? -36.716 -0.998 10.867 1.00 52.75 93 VAL A O 1
ATOM 697 N N . LEU A 1 94 ? -35.472 -1.576 9.107 1.00 55.91 94 LEU A N 1
ATOM 698 C CA . LEU A 1 94 ? -34.179 -1.328 9.719 1.00 55.91 94 LEU A CA 1
ATOM 699 C C . LEU A 1 94 ? -33.843 0.142 9.460 1.00 55.91 94 LEU A C 1
ATOM 701 O O . LEU A 1 94 ? -32.985 0.456 8.639 1.00 55.91 94 LEU A O 1
ATOM 705 N N . GLU A 1 95 ? -34.496 1.041 10.201 1.00 52.81 95 GLU A N 1
ATOM 706 C CA . GLU A 1 95 ? -33.935 2.353 10.541 1.00 52.81 95 GLU A CA 1
ATOM 707 C C . GLU A 1 95 ? -32.698 2.118 11.423 1.00 52.81 95 GLU A C 1
ATOM 709 O O . GLU A 1 95 ? -32.658 2.388 12.620 1.00 52.81 95 GLU A O 1
ATOM 714 N N . ARG A 1 96 ? -31.653 1.529 10.841 1.00 55.94 96 ARG A N 1
ATOM 715 C CA . ARG A 1 96 ? -30.311 1.721 11.363 1.00 55.94 96 ARG A CA 1
ATOM 716 C C . ARG A 1 96 ? -29.886 3.047 10.785 1.00 55.94 96 ARG A C 1
ATOM 718 O O . ARG A 1 96 ? -29.736 3.146 9.574 1.00 55.94 96 ARG A O 1
ATOM 725 N N . ASP A 1 97 ? -29.734 4.041 11.652 1.00 51.44 97 ASP A N 1
ATOM 726 C CA . ASP A 1 97 ? -29.020 5.289 11.405 1.00 51.44 97 ASP A CA 1
ATOM 727 C C . ASP A 1 97 ? -27.674 4.994 10.701 1.00 51.44 97 ASP A C 1
ATOM 729 O O . ASP A 1 97 ? -26.609 4.965 11.314 1.00 51.44 97 ASP A O 1
ATOM 733 N N . THR A 1 98 ? -27.683 4.788 9.385 1.00 54.69 98 THR A N 1
ATOM 734 C CA . THR A 1 98 ? -26.499 4.796 8.526 1.00 54.69 98 THR A CA 1
ATOM 735 C C . THR A 1 98 ? -26.155 6.250 8.253 1.00 54.69 98 THR A C 1
ATOM 737 O O . THR A 1 98 ? -26.087 6.701 7.113 1.00 54.69 98 THR A O 1
ATOM 740 N N . LYS A 1 99 ? -25.970 7.029 9.323 1.00 53.72 99 LYS A N 1
ATOM 741 C CA . LYS A 1 99 ? -25.371 8.355 9.240 1.00 53.72 99 LYS A CA 1
ATOM 742 C C . LYS A 1 99 ? -23.901 8.145 8.928 1.00 53.72 99 LYS A C 1
ATOM 744 O O . LYS A 1 99 ? -23.074 8.078 9.825 1.00 53.72 99 LYS A O 1
ATOM 749 N N . ASN A 1 100 ? -23.608 8.007 7.638 1.00 55.00 100 ASN A N 1
ATOM 750 C CA . ASN A 1 100 ? -22.314 8.312 7.047 1.00 55.00 100 ASN A CA 1
ATOM 751 C C . ASN A 1 100 ? -21.118 7.768 7.838 1.00 55.00 100 ASN A C 1
ATOM 753 O O . ASN A 1 100 ? -20.186 8.514 8.141 1.00 55.00 100 ASN A O 1
ATOM 757 N N . ALA A 1 101 ? -21.101 6.466 8.127 1.00 53.66 101 ALA A N 1
ATOM 758 C CA . ALA A 1 101 ? -19.847 5.785 8.418 1.00 53.66 101 ALA A CA 1
ATOM 759 C C . ALA A 1 101 ? -19.061 5.683 7.101 1.00 53.66 101 ALA A C 1
ATOM 761 O O . ALA A 1 101 ? -18.878 4.599 6.554 1.00 53.66 101 ALA A O 1
ATOM 762 N N . VAL A 1 102 ? -18.660 6.837 6.550 1.00 53.81 102 VAL A N 1
ATOM 763 C CA . VAL A 1 102 ? -17.605 6.917 5.545 1.00 53.81 102 VAL A CA 1
ATOM 764 C C . VAL A 1 102 ? -16.461 6.127 6.162 1.00 53.81 102 VAL A C 1
ATOM 766 O O . VAL A 1 102 ? -16.014 6.518 7.246 1.00 53.81 102 VAL A O 1
ATOM 769 N N . PRO A 1 103 ? -16.047 4.995 5.566 1.00 59.06 103 PRO A N 1
ATOM 770 C CA . PRO A 1 103 ? -14.963 4.203 6.109 1.00 59.06 103 PRO A CA 1
ATOM 771 C C . PRO A 1 103 ? -13.791 5.155 6.274 1.00 59.06 103 PRO A C 1
ATOM 773 O O . PRO A 1 103 ? -13.297 5.702 5.288 1.00 59.06 103 PRO A O 1
ATOM 776 N N . GLU A 1 104 ? -13.416 5.450 7.517 1.00 70.62 104 GLU A N 1
ATOM 777 C CA . GLU A 1 104 ? -12.308 6.348 7.788 1.00 70.62 104 GLU A CA 1
ATOM 778 C C . GLU A 1 104 ? -11.087 5.642 7.189 1.00 70.62 104 GLU A C 1
ATOM 780 O O . GLU A 1 104 ? -10.610 4.650 7.745 1.00 70.62 104 GLU A O 1
ATOM 785 N N . HIS A 1 105 ? -10.669 6.047 5.980 1.00 73.31 105 HIS A N 1
ATOM 786 C CA . HIS A 1 105 ? -9.616 5.375 5.224 1.00 73.31 105 HIS A CA 1
ATOM 787 C C . HIS A 1 105 ? -8.332 5.432 6.052 1.00 73.31 105 HIS A C 1
ATOM 789 O O . HIS A 1 105 ? -7.590 6.412 6.060 1.00 73.31 105 HIS A O 1
ATOM 795 N N . THR A 1 106 ? -8.108 4.372 6.824 1.00 93.19 106 THR A N 1
ATOM 796 C CA . THR A 1 106 ? -7.046 4.322 7.828 1.00 93.19 106 THR A CA 1
ATOM 797 C C . THR A 1 106 ? -5.720 3.947 7.169 1.00 93.19 106 THR A C 1
ATOM 799 O O . THR A 1 106 ? -4.659 4.157 7.750 1.00 93.19 106 THR A O 1
ATOM 802 N N . GLN A 1 107 ? -5.772 3.397 5.955 1.00 96.56 107 GLN A N 1
ATOM 803 C CA . GLN A 1 107 ? -4.654 2.819 5.222 1.00 96.56 107 GLN A CA 1
ATOM 804 C C . GLN A 1 107 ? -4.805 3.142 3.729 1.00 96.56 107 GLN A C 1
ATOM 806 O O . GLN A 1 107 ? -5.912 3.058 3.201 1.00 96.56 107 GLN A O 1
ATOM 811 N N . TRP A 1 108 ? -3.719 3.518 3.052 1.00 97.62 108 TRP A N 1
ATOM 812 C CA . TRP A 1 108 ? -3.706 3.779 1.608 1.00 97.62 108 TRP A CA 1
ATOM 813 C C . TRP A 1 108 ? -2.297 3.633 1.022 1.00 97.62 108 TRP A C 1
ATOM 815 O O . TRP A 1 108 ? -1.297 3.620 1.745 1.00 97.62 108 TRP A O 1
ATOM 825 N N . VAL A 1 109 ? -2.204 3.535 -0.304 1.00 97.94 109 VAL A N 1
ATOM 826 C CA . VAL A 1 109 ? -0.935 3.601 -1.042 1.00 97.94 109 VAL A CA 1
ATOM 827 C C . VAL A 1 109 ? -0.848 4.945 -1.752 1.00 97.94 109 VAL A C 1
ATOM 829 O O . VAL A 1 109 ? -1.826 5.435 -2.306 1.00 97.94 109 VAL A O 1
ATOM 832 N N . GLU A 1 110 ? 0.329 5.557 -1.724 1.00 97.62 110 GLU A N 1
ATOM 833 C CA . GLU A 1 110 ? 0.572 6.877 -2.295 1.00 97.62 110 GLU A CA 1
ATOM 834 C C . GLU A 1 110 ? 1.847 6.868 -3.142 1.00 97.62 110 GLU A C 1
ATOM 836 O O . GLU A 1 110 ? 2.828 6.182 -2.828 1.00 97.62 110 GLU A O 1
ATOM 841 N N . GLU A 1 111 ? 1.853 7.668 -4.204 1.00 97.62 111 GLU A N 1
ATOM 842 C CA . GLU A 1 111 ? 3.068 7.991 -4.942 1.00 97.62 111 GLU A CA 1
ATOM 843 C C . GLU A 1 111 ? 3.838 9.108 -4.245 1.00 97.62 111 GLU A C 1
ATOM 845 O O . GLU A 1 111 ? 3.286 10.124 -3.833 1.00 97.62 111 GLU A O 1
ATOM 850 N N . TYR A 1 112 ? 5.146 8.928 -4.113 1.00 95.88 112 TYR A N 1
ATOM 851 C CA . TYR A 1 112 ? 6.008 9.860 -3.412 1.00 95.88 112 TYR A CA 1
ATOM 852 C C . TYR A 1 112 ? 7.301 10.103 -4.177 1.00 95.88 112 TYR A C 1
ATOM 854 O O . TYR A 1 112 ? 7.909 9.202 -4.761 1.00 95.88 112 TYR A O 1
ATOM 862 N N . ARG A 1 113 ? 7.743 11.358 -4.114 1.00 95.56 113 ARG A N 1
ATOM 863 C CA . ARG A 1 113 ? 8.992 11.823 -4.695 1.00 95.56 113 ARG A CA 1
ATOM 864 C C . ARG A 1 113 ? 9.973 12.224 -3.581 1.00 95.56 113 ARG A C 1
ATOM 866 O O . ARG A 1 113 ? 9.713 13.210 -2.896 1.00 95.56 113 ARG A O 1
ATOM 873 N N . PRO A 1 114 ? 11.115 11.526 -3.407 1.00 92.31 114 PRO A N 1
ATOM 874 C CA . PRO A 1 114 ? 12.102 11.853 -2.371 1.00 92.31 114 PRO A CA 1
ATOM 875 C C . PRO A 1 114 ? 12.818 13.184 -2.599 1.00 92.31 114 PRO A C 1
ATOM 877 O O . PRO A 1 114 ? 13.233 13.834 -1.647 1.00 92.31 114 PRO A O 1
ATOM 880 N N . SER A 1 115 ? 13.004 13.581 -3.858 1.00 92.44 115 SER A N 1
ATOM 881 C CA . SER A 1 115 ? 13.684 14.821 -4.223 1.00 92.44 115 SER A CA 1
ATOM 882 C C . SER A 1 115 ? 13.054 15.413 -5.471 1.00 92.44 115 SER A C 1
ATOM 884 O O . SER A 1 115 ? 12.881 14.722 -6.473 1.00 92.44 115 SER A O 1
ATOM 886 N N . THR A 1 116 ? 12.785 16.715 -5.448 1.00 86.81 116 THR A N 1
ATOM 887 C CA . THR A 1 116 ? 12.261 17.470 -6.595 1.00 86.81 116 THR A CA 1
ATOM 888 C C . THR A 1 116 ? 13.240 17.550 -7.768 1.00 86.81 116 THR A C 1
ATOM 890 O O . THR A 1 116 ? 12.819 17.823 -8.886 1.00 86.81 116 THR A O 1
ATOM 893 N N . ARG A 1 117 ? 14.533 17.265 -7.554 1.00 85.50 117 ARG A N 1
ATOM 894 C CA . ARG A 1 117 ? 15.555 17.263 -8.617 1.00 85.50 117 ARG A CA 1
ATOM 895 C C . ARG A 1 117 ? 15.594 15.953 -9.397 1.00 85.50 117 ARG A C 1
ATOM 897 O O . ARG A 1 117 ? 15.790 15.959 -10.604 1.00 85.50 117 ARG A O 1
ATOM 904 N N . LYS A 1 118 ? 15.385 14.818 -8.722 1.00 77.94 118 LYS A N 1
ATOM 905 C CA . LYS A 1 118 ? 15.390 13.491 -9.356 1.00 77.94 118 LYS A CA 1
ATOM 906 C C . LYS A 1 118 ? 13.967 13.152 -9.790 1.00 77.94 118 LYS A C 1
ATOM 908 O O . LYS A 1 118 ? 13.052 13.193 -8.976 1.00 77.94 118 LYS A O 1
ATOM 913 N N . GLY A 1 119 ? 13.744 12.887 -11.074 1.00 89.06 119 GLY A N 1
ATOM 914 C CA . GLY A 1 119 ? 12.420 12.617 -11.663 1.00 89.06 119 GLY A CA 1
ATOM 915 C C . GLY A 1 119 ? 11.805 11.263 -11.294 1.00 89.06 119 GLY A C 1
ATOM 916 O O . GLY A 1 119 ? 10.968 10.758 -12.033 1.00 89.06 119 GLY A O 1
ATOM 917 N N . HIS A 1 120 ? 12.248 10.633 -10.206 1.00 94.69 120 HIS A N 1
ATOM 918 C CA . HIS A 1 120 ? 11.800 9.300 -9.825 1.00 94.69 120 HIS A CA 1
ATOM 919 C C . HIS A 1 120 ? 10.673 9.383 -8.801 1.00 94.69 120 HIS A C 1
ATOM 921 O O . HIS A 1 120 ? 10.822 9.998 -7.743 1.00 94.69 120 HIS A O 1
ATOM 927 N N . LEU A 1 121 ? 9.565 8.732 -9.136 1.00 96.44 121 LEU A N 1
ATOM 928 C CA . LEU A 1 121 ? 8.447 8.468 -8.245 1.00 96.44 121 LEU A CA 1
ATOM 929 C C . LEU A 1 121 ? 8.594 7.061 -7.681 1.00 96.44 121 LEU A C 1
ATOM 931 O O . LEU A 1 121 ? 9.084 6.157 -8.362 1.00 96.44 121 LEU A O 1
ATOM 935 N N . TYR A 1 122 ? 8.145 6.881 -6.450 1.00 97.69 122 TYR A N 1
ATOM 936 C CA . TYR A 1 122 ? 8.156 5.611 -5.743 1.00 97.69 122 TYR A CA 1
ATOM 937 C C . TYR A 1 122 ? 6.818 5.409 -5.047 1.00 97.69 122 TYR A C 1
ATOM 939 O O . TYR A 1 122 ? 6.180 6.379 -4.646 1.00 97.69 122 TYR A O 1
ATOM 947 N N . TYR A 1 123 ? 6.429 4.157 -4.829 1.00 98.19 123 TYR A N 1
ATOM 948 C CA . TYR A 1 123 ? 5.274 3.859 -3.993 1.00 98.19 123 TYR A CA 1
ATOM 949 C C . TYR A 1 123 ? 5.654 3.853 -2.506 1.00 98.19 123 TYR A C 1
ATOM 951 O O . TYR A 1 123 ? 6.733 3.392 -2.103 1.00 98.19 123 TYR A O 1
ATOM 959 N N . ARG A 1 124 ? 4.752 4.373 -1.673 1.00 98.19 124 ARG A N 1
ATOM 960 C CA . ARG A 1 124 ? 4.790 4.240 -0.217 1.00 98.19 124 ARG A CA 1
ATOM 961 C C . ARG A 1 124 ? 3.426 3.804 0.305 1.00 98.19 124 ARG A C 1
ATOM 963 O O . ARG A 1 124 ? 2.396 4.264 -0.168 1.00 98.19 124 ARG A O 1
ATOM 970 N N . TYR A 1 125 ? 3.443 2.927 1.294 1.00 98.38 125 TYR A N 1
ATOM 971 C CA . TYR A 1 125 ? 2.281 2.559 2.084 1.00 98.38 125 TYR A CA 1
ATOM 972 C C . TYR A 1 125 ? 2.130 3.546 3.245 1.00 98.38 125 TYR A C 1
ATOM 974 O O . TYR A 1 125 ? 3.095 3.796 3.975 1.00 98.38 125 TYR A O 1
ATOM 982 N N . CYS A 1 126 ? 0.937 4.102 3.408 1.00 98.00 126 CYS A N 1
ATOM 983 C CA . CYS A 1 126 ? 0.598 5.078 4.430 1.00 98.00 126 CYS A CA 1
ATOM 984 C C . CYS A 1 126 ? -0.517 4.525 5.318 1.00 98.00 126 CYS A C 1
ATOM 986 O O . CYS A 1 126 ? -1.468 3.919 4.831 1.00 98.00 126 CYS A O 1
ATOM 988 N N . TYR A 1 127 ? -0.409 4.735 6.627 1.00 97.62 127 TYR A N 1
ATOM 989 C CA . TYR A 1 127 ? -1.469 4.363 7.558 1.00 97.62 127 TYR A CA 1
ATOM 990 C C . TYR A 1 127 ? -1.528 5.290 8.765 1.00 97.62 127 TYR A C 1
ATOM 992 O O . TYR A 1 127 ? -0.511 5.804 9.241 1.00 97.62 127 TYR A O 1
ATOM 1000 N N . LYS A 1 128 ? -2.736 5.491 9.286 1.00 96.44 128 LYS A N 1
ATOM 1001 C CA . LYS A 1 128 ? -2.998 6.257 10.499 1.00 96.44 128 LYS A CA 1
ATOM 1002 C C . LYS A 1 128 ? -2.862 5.331 11.704 1.00 96.44 128 LYS A C 1
ATOM 1004 O O . LYS A 1 128 ? -3.532 4.310 11.810 1.00 96.44 128 LYS A O 1
ATOM 1009 N N . GLN A 1 129 ? -1.982 5.696 12.629 1.00 94.44 129 GLN A N 1
ATOM 1010 C CA . GLN A 1 129 ? -1.885 5.062 13.938 1.00 94.44 129 GLN A CA 1
ATOM 1011 C C . GLN A 1 129 ? -2.111 6.137 14.999 1.00 94.44 129 GLN A C 1
ATOM 1013 O O . GLN A 1 129 ? -1.300 7.055 15.167 1.00 94.44 129 GLN A O 1
ATOM 1018 N N . SER A 1 130 ? -3.242 6.037 15.697 1.00 90.88 130 SER A N 1
ATOM 1019 C CA . SER A 1 130 ? -3.721 7.069 16.622 1.00 90.88 130 SER A CA 1
ATOM 1020 C C . SER A 1 130 ? -3.900 8.421 15.902 1.00 90.88 130 SER A C 1
ATOM 1022 O O . SER A 1 130 ? -4.742 8.540 15.016 1.00 90.88 130 SER A O 1
ATOM 1024 N N . ARG A 1 131 ? -3.102 9.443 16.246 1.00 92.81 131 ARG A N 1
ATOM 1025 C CA . ARG A 1 131 ? -3.141 10.788 15.636 1.00 92.81 131 ARG A CA 1
ATOM 1026 C C . ARG A 1 131 ? -1.988 11.056 14.659 1.00 92.81 131 ARG A C 1
ATOM 1028 O O . ARG A 1 131 ? -1.784 12.199 14.270 1.00 92.81 131 ARG A O 1
ATOM 1035 N N . LYS A 1 132 ? -1.189 10.041 14.307 1.00 95.44 132 LYS A N 1
ATOM 1036 C CA . LYS A 1 132 ? -0.002 10.198 13.450 1.00 95.44 132 LYS A CA 1
ATOM 1037 C C . LYS A 1 132 ? -0.115 9.330 12.200 1.00 95.44 132 LYS A C 1
ATOM 1039 O O . LYS A 1 132 ? -0.534 8.178 12.284 1.00 95.44 132 LYS A O 1
ATOM 1044 N N . ILE A 1 133 ? 0.307 9.876 11.062 1.00 96.88 133 ILE A N 1
ATOM 1045 C CA . ILE A 1 133 ? 0.441 9.131 9.807 1.00 96.88 133 ILE A CA 1
ATOM 1046 C C . ILE A 1 133 ? 1.845 8.526 9.766 1.00 96.88 133 ILE A C 1
ATOM 1048 O O . ILE A 1 133 ? 2.840 9.205 10.028 1.00 96.88 133 ILE A O 1
ATOM 1052 N N . LYS A 1 134 ? 1.924 7.229 9.482 1.00 97.62 134 LYS A N 1
ATOM 1053 C CA . LYS A 1 134 ? 3.171 6.490 9.288 1.00 97.62 134 LYS A CA 1
ATOM 1054 C C . LYS A 1 134 ? 3.299 6.087 7.830 1.00 97.62 134 LYS A C 1
ATOM 1056 O O . LYS A 1 134 ? 2.310 5.778 7.178 1.00 97.62 134 LYS A O 1
ATOM 1061 N N . HIS A 1 135 ? 4.536 6.094 7.346 1.00 97.62 135 HIS A N 1
ATOM 1062 C CA . HIS A 1 135 ? 4.870 5.890 5.943 1.00 97.62 135 HIS A CA 1
ATOM 1063 C C . HIS A 1 135 ? 5.914 4.777 5.844 1.00 97.62 135 HIS A C 1
ATOM 1065 O O . HIS A 1 135 ? 6.898 4.776 6.586 1.00 97.62 135 HIS A O 1
ATOM 1071 N N . ILE A 1 136 ? 5.724 3.841 4.920 1.00 97.38 136 ILE A N 1
ATOM 1072 C CA . ILE A 1 136 ? 6.650 2.740 4.652 1.00 97.38 136 ILE A CA 1
ATOM 1073 C C . ILE A 1 136 ? 6.913 2.696 3.149 1.00 97.38 136 ILE A C 1
ATOM 1075 O O . ILE A 1 136 ? 5.990 2.568 2.354 1.00 97.38 136 ILE A O 1
ATOM 1079 N N . HIS A 1 137 ? 8.177 2.793 2.743 1.00 97.50 137 HIS A N 1
ATOM 1080 C CA . HIS A 1 137 ? 8.551 2.657 1.336 1.00 97.50 137 HIS A CA 1
ATOM 1081 C C . HIS A 1 137 ? 8.325 1.222 0.840 1.00 97.50 137 HIS A C 1
ATOM 1083 O O . HIS A 1 137 ? 8.788 0.272 1.479 1.00 97.50 137 HIS A O 1
ATOM 1089 N N . ILE A 1 138 ? 7.657 1.084 -0.308 1.00 97.25 138 ILE A N 1
ATOM 1090 C CA . ILE A 1 138 ? 7.464 -0.194 -0.995 1.00 97.25 138 ILE A CA 1
ATOM 1091 C C . ILE A 1 138 ? 8.695 -0.444 -1.888 1.00 97.25 138 ILE A C 1
ATOM 1093 O O . ILE A 1 138 ? 8.924 0.320 -2.827 1.00 97.25 138 ILE A O 1
ATOM 1097 N N . PRO A 1 139 ? 9.518 -1.474 -1.611 1.00 95.94 139 PRO A N 1
ATOM 1098 C CA . PRO A 1 139 ? 10.698 -1.783 -2.414 1.00 95.94 139 PRO A CA 1
ATOM 1099 C C . PRO A 1 139 ? 10.296 -2.294 -3.804 1.00 95.94 139 PRO A C 1
ATOM 1101 O O . PRO A 1 139 ? 9.253 -2.917 -3.961 1.00 95.94 139 PRO A O 1
ATOM 1104 N N . GLY A 1 140 ? 11.160 -2.144 -4.808 1.00 94.06 140 GLY A N 1
ATOM 1105 C CA . GLY A 1 140 ? 10.881 -2.598 -6.186 1.00 94.06 140 GLY A CA 1
ATOM 1106 C C . GLY A 1 140 ? 11.325 -1.622 -7.276 1.00 94.06 140 GLY A C 1
ATOM 1107 O O . GLY A 1 140 ? 11.202 -1.921 -8.463 1.00 94.06 140 GLY A O 1
ATOM 1108 N N . GLY A 1 141 ? 11.866 -0.469 -6.875 1.00 94.06 141 GLY A N 1
ATOM 1109 C CA . GLY A 1 141 ? 12.329 0.576 -7.782 1.00 94.06 141 GLY A CA 1
ATOM 1110 C C . GLY A 1 141 ? 11.304 1.694 -7.937 1.00 94.06 141 GLY A C 1
ATOM 1111 O O . GLY A 1 141 ? 10.501 1.944 -7.040 1.00 94.06 141 GLY A O 1
ATOM 1112 N N . ASN A 1 142 ? 11.383 2.405 -9.059 1.00 96.06 142 ASN A N 1
ATOM 1113 C CA . ASN A 1 142 ? 10.468 3.501 -9.373 1.00 96.06 142 ASN A CA 1
ATOM 1114 C C . ASN A 1 142 ? 9.063 2.987 -9.762 1.00 96.06 142 ASN A C 1
ATOM 1116 O O . ASN A 1 142 ? 8.892 1.804 -10.044 1.00 96.06 142 ASN A O 1
ATOM 1120 N N . THR A 1 143 ? 8.067 3.873 -9.840 1.00 97.25 143 THR A N 1
ATOM 1121 C CA . THR A 1 143 ? 6.671 3.529 -10.203 1.00 97.25 143 THR A CA 1
ATOM 1122 C C . THR A 1 143 ? 6.496 2.938 -11.607 1.00 97.25 143 THR A C 1
ATOM 1124 O O . THR A 1 143 ? 5.465 2.337 -11.898 1.00 97.25 143 THR A O 1
ATOM 1127 N N . ARG A 1 144 ? 7.498 3.077 -12.485 1.00 96.38 144 ARG A N 1
ATOM 1128 C CA . ARG A 1 144 ? 7.502 2.489 -13.835 1.00 96.38 144 ARG A CA 1
ATOM 1129 C C . ARG A 1 144 ? 7.996 1.040 -13.847 1.00 96.38 144 ARG A C 1
ATOM 1131 O O . ARG A 1 144 ? 7.849 0.364 -14.855 1.00 96.38 144 ARG A O 1
ATOM 1138 N N . SER A 1 145 ? 8.600 0.567 -12.758 1.00 96.81 145 SER A N 1
ATOM 1139 C CA . SER A 1 145 ? 9.057 -0.815 -12.621 1.00 96.81 145 SER A CA 1
ATOM 1140 C C . SER A 1 145 ? 7.866 -1.756 -12.450 1.00 96.81 145 SER A C 1
ATOM 1142 O O . SER A 1 145 ? 7.069 -1.579 -11.526 1.00 96.81 145 SER A O 1
ATOM 1144 N N . HIS A 1 146 ? 7.792 -2.808 -13.269 1.00 97.56 146 HIS A N 1
ATOM 1145 C CA . HIS A 1 146 ? 6.779 -3.861 -13.133 1.00 97.56 146 HIS A CA 1
ATOM 1146 C C . HIS A 1 146 ? 6.781 -4.490 -11.734 1.00 97.56 146 HIS A C 1
ATOM 1148 O O . HIS A 1 146 ? 5.724 -4.755 -11.165 1.00 97.56 146 HIS A O 1
ATOM 1154 N N . LEU A 1 147 ? 7.965 -4.663 -11.134 1.00 96.31 147 LEU A N 1
ATOM 1155 C CA . LEU A 1 147 ? 8.091 -5.192 -9.777 1.00 96.31 147 LEU A CA 1
ATOM 1156 C C . LEU A 1 147 ? 7.455 -4.256 -8.739 1.00 96.31 147 LEU A C 1
ATOM 1158 O O . LEU A 1 147 ? 6.795 -4.722 -7.812 1.00 96.31 147 LEU A O 1
ATOM 1162 N N . ALA A 1 148 ? 7.633 -2.940 -8.893 1.00 96.75 148 ALA A N 1
ATOM 1163 C CA . ALA A 1 148 ? 7.031 -1.954 -7.998 1.00 96.75 148 ALA A CA 1
ATOM 1164 C C . ALA A 1 148 ? 5.503 -1.908 -8.150 1.00 96.75 148 ALA A C 1
ATOM 1166 O O . ALA A 1 148 ? 4.801 -1.814 -7.146 1.00 96.75 148 ALA A O 1
ATOM 1167 N N . GLN A 1 149 ? 4.993 -2.015 -9.380 1.00 98.12 149 GLN A N 1
ATOM 1168 C CA . GLN A 1 149 ? 3.556 -2.064 -9.666 1.00 98.12 149 GLN A CA 1
ATOM 1169 C C . GLN A 1 149 ? 2.903 -3.325 -9.089 1.00 98.12 149 GLN A C 1
ATOM 1171 O O . GLN A 1 149 ? 1.903 -3.217 -8.388 1.00 98.12 149 GLN A O 1
ATOM 1176 N N . ASN A 1 150 ? 3.510 -4.501 -9.285 1.00 98.12 150 ASN A N 1
ATOM 1177 C CA . ASN A 1 150 ? 3.016 -5.755 -8.709 1.00 98.12 150 ASN A CA 1
ATOM 1178 C C . ASN A 1 150 ? 2.959 -5.673 -7.173 1.00 98.12 150 ASN A C 1
ATOM 1180 O O . ASN A 1 150 ? 1.925 -5.932 -6.561 1.00 98.12 150 ASN A O 1
ATOM 1184 N N . ARG A 1 151 ? 4.040 -5.207 -6.535 1.00 98.06 151 ARG A N 1
ATOM 1185 C CA . ARG A 1 151 ? 4.080 -5.035 -5.074 1.00 98.06 151 ARG A CA 1
ATOM 1186 C C . ARG A 1 151 ? 3.072 -4.005 -4.565 1.00 98.06 151 ARG A C 1
ATOM 1188 O O . ARG A 1 151 ? 2.490 -4.222 -3.508 1.00 98.06 151 ARG A O 1
ATOM 1195 N N . LYS A 1 152 ? 2.828 -2.917 -5.306 1.00 98.31 152 LYS A N 1
ATOM 1196 C CA . LYS A 1 152 ? 1.728 -1.985 -5.015 1.00 98.31 152 LYS A CA 1
ATOM 1197 C C . LYS A 1 152 ? 0.391 -2.728 -5.001 1.00 98.31 152 LYS A C 1
ATOM 1199 O O . LYS A 1 152 ? -0.318 -2.632 -4.004 1.00 98.31 152 LYS A O 1
ATOM 1204 N N . SER A 1 153 ? 0.075 -3.480 -6.054 1.00 98.38 153 SER A N 1
ATOM 1205 C CA . SER A 1 153 ? -1.191 -4.211 -6.151 1.00 98.38 153 SER A CA 1
ATOM 1206 C C . SER A 1 153 ? -1.357 -5.218 -5.013 1.00 98.38 153 SER A C 1
ATOM 1208 O O . SER A 1 153 ? -2.434 -5.305 -4.437 1.00 98.38 153 SER A O 1
ATOM 1210 N N . GLN A 1 154 ? -0.289 -5.913 -4.608 1.00 98.44 154 GLN A N 1
ATOM 1211 C CA . GLN A 1 154 ? -0.329 -6.808 -3.443 1.00 98.44 154 GLN A CA 1
ATOM 1212 C C . GLN A 1 154 ? -0.676 -6.068 -2.143 1.00 98.44 154 GLN A C 1
ATOM 1214 O O . GLN A 1 154 ? -1.442 -6.582 -1.330 1.00 98.44 154 GLN A O 1
ATOM 1219 N N . VAL A 1 155 ? -0.153 -4.852 -1.944 1.00 98.31 155 VAL A N 1
ATOM 1220 C CA . VAL A 1 155 ? -0.519 -4.018 -0.787 1.00 98.31 155 VAL A CA 1
ATOM 1221 C C . VAL A 1 155 ? -1.972 -3.548 -0.880 1.00 98.31 155 VAL A C 1
ATOM 1223 O O . VAL A 1 155 ? -2.682 -3.617 0.116 1.00 98.31 155 VAL A O 1
ATOM 1226 N N . GLU A 1 156 ? -2.438 -3.105 -2.049 1.00 98.19 156 GLU A N 1
ATOM 1227 C CA . GLU A 1 156 ? -3.831 -2.671 -2.247 1.00 98.19 156 GLU A CA 1
ATOM 1228 C C . GLU A 1 156 ? -4.828 -3.811 -1.998 1.00 98.19 156 GLU A C 1
ATOM 1230 O O . GLU A 1 156 ? -5.819 -3.612 -1.299 1.00 98.19 156 GLU A O 1
ATOM 1235 N N . ILE A 1 157 ? -4.526 -5.022 -2.479 1.00 98.06 157 ILE A N 1
ATOM 1236 C CA . ILE A 1 157 ? -5.320 -6.231 -2.211 1.00 98.06 157 ILE A CA 1
ATOM 1237 C C . ILE A 1 157 ? -5.336 -6.545 -0.711 1.00 98.06 157 ILE A C 1
ATOM 1239 O O . ILE A 1 157 ? -6.395 -6.836 -0.158 1.00 98.06 157 ILE A O 1
ATOM 1243 N N . ALA A 1 158 ? -4.193 -6.448 -0.026 1.00 97.75 158 ALA A N 1
ATOM 1244 C CA . ALA A 1 158 ? -4.121 -6.673 1.416 1.00 97.75 158 ALA A CA 1
ATOM 1245 C C . ALA A 1 158 ? -4.950 -5.644 2.209 1.00 97.75 158 ALA A C 1
ATOM 1247 O O . ALA A 1 158 ? -5.619 -6.015 3.171 1.00 97.75 158 ALA A O 1
ATOM 1248 N N . ILE A 1 159 ? -4.956 -4.372 1.788 1.00 96.88 159 ILE A N 1
ATOM 1249 C CA . ILE A 1 159 ? -5.811 -3.329 2.380 1.00 96.88 159 ILE A CA 1
ATOM 1250 C C . ILE A 1 159 ? -7.290 -3.660 2.148 1.00 96.88 159 ILE A C 1
ATOM 1252 O O . ILE A 1 159 ? -8.074 -3.621 3.093 1.00 96.88 159 ILE A O 1
ATOM 1256 N N . ALA A 1 160 ? -7.668 -4.017 0.915 1.00 95.38 160 ALA A N 1
ATOM 1257 C CA . ALA A 1 160 ? -9.042 -4.383 0.567 1.00 95.38 160 ALA A CA 1
ATOM 1258 C C . ALA A 1 160 ? -9.530 -5.634 1.320 1.00 95.38 160 ALA A C 1
ATOM 1260 O O . ALA A 1 160 ? -10.707 -5.733 1.651 1.00 95.38 160 ALA A O 1
ATOM 1261 N N . SER A 1 161 ? -8.612 -6.548 1.646 1.00 95.94 161 SER A N 1
ATOM 1262 C CA . SER A 1 161 ? -8.881 -7.750 2.449 1.00 95.94 161 SER A CA 1
ATOM 1263 C C . SER A 1 161 ? -9.014 -7.462 3.951 1.00 95.94 161 SER A C 1
ATOM 1265 O O . SER A 1 161 ? -9.327 -8.365 4.720 1.00 95.94 161 SER A O 1
ATOM 1267 N N . GLY A 1 162 ? -8.780 -6.221 4.391 1.00 95.31 162 GLY A N 1
ATOM 1268 C CA . GLY A 1 162 ? -8.876 -5.830 5.797 1.00 95.31 162 GLY A CA 1
ATOM 1269 C C . GLY A 1 162 ? -7.645 -6.173 6.640 1.00 95.31 162 GLY A C 1
ATOM 1270 O O . GLY A 1 162 ? -7.736 -6.162 7.868 1.00 95.31 162 GLY A O 1
ATOM 1271 N N . ASN A 1 163 ? -6.491 -6.447 6.020 1.00 97.06 163 ASN A N 1
ATOM 1272 C CA . ASN A 1 163 ? -5.275 -6.766 6.765 1.00 97.06 163 ASN A CA 1
ATOM 1273 C C . ASN A 1 163 ? -4.856 -5.594 7.665 1.00 97.06 163 ASN A C 1
ATOM 1275 O O . ASN A 1 163 ? -4.967 -4.408 7.328 1.00 97.06 163 ASN A O 1
ATOM 1279 N N . SER A 1 164 ? -4.320 -5.930 8.835 1.00 95.94 164 SER A N 1
ATOM 1280 C CA . SER A 1 164 ? -3.820 -4.939 9.778 1.00 95.94 164 SER A CA 1
ATOM 1281 C C . SER A 1 164 ? -2.530 -4.278 9.260 1.00 95.94 164 SER A C 1
ATOM 1283 O O . SER A 1 164 ? -1.733 -4.901 8.544 1.00 95.94 164 SER A O 1
ATOM 1285 N N . PRO A 1 165 ? -2.207 -3.043 9.694 1.00 97.12 165 PRO A N 1
ATOM 1286 C CA . PRO A 1 165 ? -0.953 -2.396 9.308 1.00 97.12 165 PRO A CA 1
ATOM 1287 C C . PRO A 1 165 ? 0.302 -3.190 9.703 1.00 97.12 165 PRO A C 1
ATOM 1289 O O . PRO A 1 165 ? 1.349 -3.058 9.067 1.00 97.12 165 PRO A O 1
ATOM 1292 N N . GLY A 1 166 ? 0.215 -4.007 10.761 1.00 97.44 166 GLY A N 1
ATOM 1293 C CA . GLY A 1 166 ? 1.301 -4.880 11.201 1.00 97.44 166 GLY A CA 1
ATOM 1294 C C . GLY A 1 166 ? 1.598 -5.997 10.200 1.00 97.44 166 GLY A C 1
ATOM 1295 O O . GLY A 1 166 ? 2.767 -6.263 9.920 1.00 97.44 166 GLY A O 1
ATOM 1296 N N . GLU A 1 167 ? 0.564 -6.607 9.624 1.00 98.00 167 GLU A N 1
ATOM 1297 C CA . GLU A 1 167 ? 0.690 -7.662 8.612 1.00 98.00 167 GLU A CA 1
ATOM 1298 C C . GLU A 1 167 ? 1.228 -7.107 7.297 1.00 98.00 167 GLU A C 1
ATOM 1300 O O . GLU A 1 167 ? 2.205 -7.629 6.763 1.00 98.00 167 GLU A O 1
ATOM 1305 N N . ILE A 1 168 ? 0.689 -5.977 6.832 1.00 98.06 168 ILE A N 1
ATOM 1306 C CA . ILE A 1 168 ? 1.180 -5.307 5.619 1.00 98.06 168 ILE A CA 1
ATOM 1307 C C . ILE 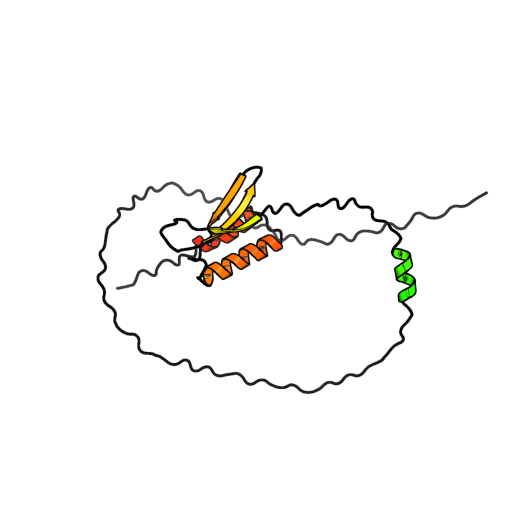A 1 168 ? 2.638 -4.866 5.792 1.00 98.06 168 ILE A C 1
ATOM 1309 O O . ILE A 1 168 ? 3.452 -4.993 4.877 1.00 98.06 168 ILE A O 1
ATOM 1313 N N . ARG A 1 169 ? 3.033 -4.406 6.986 1.00 97.62 169 ARG A N 1
ATOM 1314 C CA . ARG A 1 169 ? 4.441 -4.097 7.272 1.00 97.62 169 ARG A CA 1
ATOM 1315 C C . ARG A 1 169 ? 5.336 -5.335 7.162 1.00 97.62 169 ARG A C 1
ATOM 1317 O O . ARG A 1 169 ? 6.456 -5.208 6.657 1.00 97.62 169 ARG A O 1
ATOM 1324 N N . LYS A 1 170 ? 4.885 -6.499 7.645 1.00 97.44 170 LYS A N 1
ATOM 1325 C CA . LYS A 1 170 ? 5.625 -7.769 7.526 1.00 97.44 170 LYS A CA 1
ATOM 1326 C C . LYS A 1 170 ? 5.756 -8.178 6.058 1.00 97.44 170 LYS A C 1
ATOM 1328 O O . LYS A 1 170 ? 6.872 -8.456 5.629 1.00 97.44 170 LYS A O 1
ATOM 1333 N N . LEU A 1 171 ? 4.667 -8.088 5.291 1.00 97.56 171 LEU A N 1
ATOM 1334 C CA . LEU A 1 171 ? 4.646 -8.311 3.842 1.00 97.56 171 LEU A CA 1
ATOM 1335 C C . LEU A 1 171 ? 5.662 -7.418 3.111 1.00 97.56 171 LEU A C 1
ATOM 1337 O O . LEU A 1 171 ? 6.485 -7.905 2.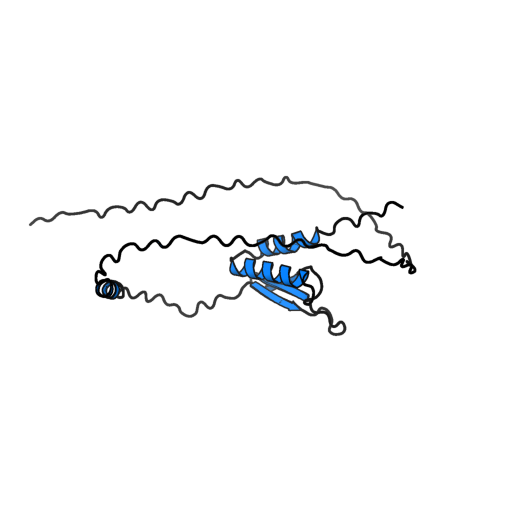350 1.00 97.56 171 LEU A O 1
ATOM 1341 N N . ILE A 1 172 ? 5.683 -6.113 3.391 1.00 97.06 172 ILE A N 1
ATOM 1342 C CA . ILE A 1 172 ? 6.646 -5.198 2.754 1.00 97.06 172 ILE A CA 1
ATOM 1343 C C . ILE A 1 172 ? 8.095 -5.514 3.167 1.00 97.06 172 ILE A C 1
ATOM 1345 O O . ILE A 1 172 ? 9.041 -5.266 2.414 1.00 97.06 172 ILE A O 1
ATOM 1349 N N . SER A 1 173 ? 8.292 -6.014 4.388 1.00 96.06 173 SER A N 1
ATOM 1350 C CA . SER A 1 173 ? 9.622 -6.312 4.920 1.00 96.06 173 SER A CA 1
ATOM 1351 C C . SER A 1 173 ? 10.217 -7.595 4.342 1.00 96.06 173 SER A C 1
ATOM 1353 O O . SER A 1 173 ? 11.431 -7.619 4.148 1.00 96.06 173 SER A O 1
ATOM 1355 N N . SER A 1 174 ? 9.410 -8.612 4.011 1.00 95.62 174 SER A N 1
ATOM 1356 C CA . SER A 1 174 ? 9.916 -9.865 3.421 1.00 95.62 174 SER A CA 1
ATOM 1357 C C . SER A 1 174 ? 10.659 -9.613 2.105 1.00 95.62 174 SER A C 1
ATOM 1359 O O . SER A 1 174 ? 11.766 -10.102 1.911 1.00 95.62 174 SER A O 1
ATOM 1361 N N . TRP A 1 175 ? 10.157 -8.696 1.280 1.00 95.12 175 TRP A N 1
ATOM 1362 C CA . TRP A 1 175 ? 10.773 -8.279 0.016 1.00 95.12 175 TRP A CA 1
ATOM 1363 C C . TRP A 1 175 ? 12.147 -7.610 0.124 1.00 95.12 175 TRP A C 1
ATOM 1365 O O . TRP A 1 175 ? 12.817 -7.403 -0.891 1.00 95.12 175 TRP A O 1
ATOM 1375 N N . LYS A 1 176 ? 12.548 -7.169 1.322 1.00 87.00 176 LYS A N 1
ATOM 1376 C CA . LYS A 1 176 ? 13.870 -6.562 1.545 1.00 87.00 176 LYS A CA 1
ATOM 1377 C C . LYS A 1 176 ? 14.958 -7.616 1.723 1.00 87.00 176 LYS A C 1
ATOM 1379 O O . LYS A 1 176 ? 16.125 -7.301 1.489 1.00 87.00 176 LYS A O 1
ATOM 1384 N N . CYS A 1 177 ? 14.572 -8.820 2.138 1.00 71.38 177 CYS A N 1
ATOM 1385 C CA . CYS A 1 177 ? 15.469 -9.942 2.377 1.00 71.38 177 CYS A CA 1
ATOM 1386 C C . CYS A 1 177 ? 15.785 -10.727 1.097 1.00 71.38 177 CYS A C 1
ATOM 1388 O O . CYS A 1 177 ? 16.815 -11.389 1.058 1.00 71.38 177 CYS A O 1
ATOM 1390 N N . ASP A 1 178 ? 15.018 -10.542 0.018 1.00 64.06 178 ASP A N 1
ATOM 1391 C CA . ASP A 1 178 ? 15.267 -11.161 -1.296 1.00 64.06 178 ASP A CA 1
ATOM 1392 C C . ASP A 1 178 ? 16.479 -10.578 -2.043 1.00 64.06 178 ASP A C 1
ATOM 1394 O O . ASP A 1 178 ? 16.603 -10.723 -3.260 1.00 64.06 178 ASP A O 1
ATOM 1398 N N . ARG A 1 179 ? 17.407 -9.904 -1.350 1.00 61.50 179 ARG A N 1
ATOM 1399 C CA . ARG A 1 179 ? 18.736 -9.686 -1.923 1.00 61.50 179 ARG A CA 1
ATOM 1400 C C . ARG A 1 179 ? 19.421 -11.042 -1.941 1.00 61.50 179 ARG A C 1
ATOM 1402 O O . ARG A 1 179 ? 20.172 -11.364 -1.025 1.00 61.50 179 ARG A O 1
ATOM 1409 N N . THR A 1 180 ? 19.139 -11.820 -2.985 1.00 61.69 180 THR A N 1
ATOM 1410 C CA . THR A 1 180 ? 19.927 -12.990 -3.355 1.00 61.69 180 THR A CA 1
ATOM 1411 C C . THR A 1 180 ? 21.388 -12.601 -3.177 1.00 61.69 180 THR A C 1
ATOM 1413 O O . THR A 1 180 ? 21.786 -11.573 -3.749 1.00 61.69 180 THR A O 1
ATOM 1416 N N . PRO A 1 181 ? 22.162 -13.319 -2.342 1.00 61.72 181 PRO A N 1
ATOM 1417 C CA . PRO A 1 181 ? 23.578 -13.042 -2.203 1.00 61.72 181 PRO A CA 1
ATOM 1418 C C . PRO A 1 181 ? 24.132 -13.048 -3.617 1.00 61.72 181 PRO A C 1
ATOM 1420 O O . PRO A 1 181 ? 24.000 -14.037 -4.335 1.00 61.72 181 PRO A O 1
ATOM 1423 N N . ARG A 1 182 ? 24.602 -11.874 -4.051 1.00 58.56 182 ARG A N 1
ATOM 1424 C CA . ARG A 1 182 ? 25.176 -11.649 -5.373 1.00 58.56 182 ARG A CA 1
ATOM 1425 C C . ARG A 1 182 ? 26.246 -12.720 -5.492 1.00 58.56 182 ARG A C 1
ATOM 1427 O O . ARG A 1 182 ? 27.223 -12.628 -4.754 1.00 58.56 182 ARG A O 1
ATOM 1434 N N . SER A 1 183 ? 25.976 -13.770 -6.270 1.00 63.34 183 SER A N 1
ATOM 1435 C CA . SER A 1 183 ? 26.826 -14.952 -6.366 1.00 63.34 183 SER A CA 1
ATOM 1436 C C . SER A 1 183 ? 28.240 -14.443 -6.566 1.00 63.34 183 SER A C 1
ATOM 1438 O O . SER A 1 183 ? 28.509 -13.785 -7.574 1.00 63.34 183 SER A O 1
ATOM 1440 N N . ALA A 1 184 ? 29.078 -14.608 -5.541 1.00 60.78 184 ALA A N 1
ATOM 1441 C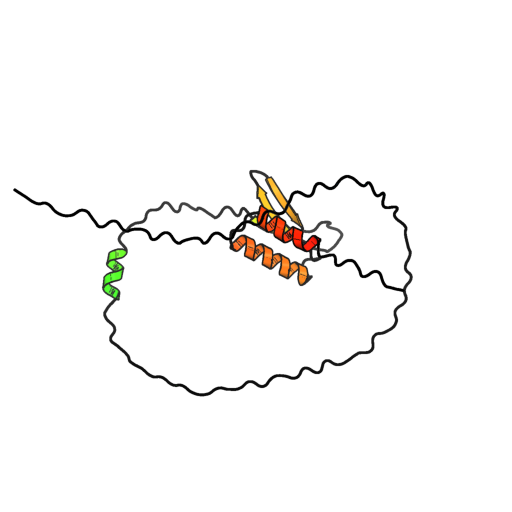 CA . ALA A 1 184 ? 30.461 -14.187 -5.593 1.00 60.78 184 ALA A CA 1
ATOM 1442 C C . ALA A 1 184 ? 31.052 -14.945 -6.775 1.00 60.78 184 ALA A C 1
ATOM 1444 O O . ALA A 1 184 ? 31.120 -16.172 -6.733 1.00 60.78 184 ALA A O 1
ATOM 1445 N N . GLY A 1 185 ? 31.320 -14.225 -7.866 1.00 67.12 185 GLY A N 1
ATOM 1446 C CA . GLY A 1 185 ? 31.847 -14.812 -9.084 1.00 67.12 185 GLY A CA 1
ATOM 1447 C C . GLY A 1 185 ? 33.091 -15.596 -8.713 1.00 67.12 185 GLY A C 1
ATOM 1448 O O . GLY A 1 185 ? 34.054 -15.025 -8.205 1.00 67.12 185 GLY A O 1
ATOM 1449 N N . THR A 1 186 ? 33.020 -16.911 -8.881 1.00 60.12 186 THR A N 1
ATOM 1450 C CA . THR A 1 186 ? 34.191 -17.772 -8.837 1.00 60.12 186 THR A CA 1
ATOM 1451 C C . THR A 1 186 ? 35.026 -17.381 -10.049 1.00 60.12 186 THR A C 1
ATOM 1453 O O . THR A 1 186 ? 34.594 -17.586 -11.183 1.00 60.12 186 THR A O 1
ATOM 1456 N N . HIS A 1 187 ? 36.126 -16.679 -9.778 1.00 62.72 187 HIS A N 1
ATOM 1457 C CA . HIS A 1 187 ? 37.164 -16.352 -10.749 1.00 62.72 187 HIS A CA 1
ATOM 1458 C C . HIS A 1 187 ? 37.897 -17.612 -11.203 1.00 62.72 187 HIS A C 1
ATOM 1460 O O . HIS A 1 187 ? 38.069 -18.519 -10.355 1.00 62.72 187 HIS A O 1
#

Radius of gyration: 31.07 Å; chains: 1; bounding box: 97×50×62 Å